Protein AF-A0A224XKF6-F1 (afdb_monomer)

Secondary structure (DSSP, 8-state):
-HHHHTTTEEEEESPPPPS---HHHHHHHHHHHIIIII-----GGGEEEEEE-S--BTTBPPPEEEEES-HHHHHHHHHHGGGGTTSS-EEEE---HHHHHHHHHHHHHHHHHHHTT-EEEEETTEEEEE-HHHHHHHH-----PPP----------------------------GGGGG------------PPPP----------

Foldseek 3Di:
DVCVVQLQKKKKAPDDDDPDPDQVVQLVSVQCCCCPQQVAHDDSLQWPGKDFDDDDDPPGGGMIMTGGPDSVSVVSSVVRQVSCPPPSMGMDGDADPVQVVLVVVVPVVQVVLVVVVWHWDDDRNDIDTHHPVVVVVVVDPPPPPPDPDPDDDDDDDDDDDDDDDDDDDDPDPDDCVVVPDDDDDDDDDDDDDDDDDDDDDDDDDD

Mean predicted aligned error: 16.88 Å

Sequence (206 aa):
FERDSRSKNSIIHGLEELNTTDYFALEEQVIAFFKTNVKVNIVDEELDFVKRIGKKIEDKYRPILLKLTTYRKKIMILKNRKLLKGQNVYISEDFPKEVRVIRKQLIEPMLRARESGKIAFIRYDKLIVKEKSDFIRGSKRITEKPPKVEGKIQKEKKRHRTKSGQIDRPLTSRDITTFFKDKENSDSDGSTSRSLRSGSSKTAEK

Structure (mmCIF, N/CA/C/O backbone):
data_AF-A0A224XKF6-F1
#
_entry.id   AF-A0A224XKF6-F1
#
loop_
_atom_site.group_PDB
_atom_site.id
_atom_site.type_symbol
_atom_site.label_atom_id
_atom_site.label_alt_id
_atom_site.lab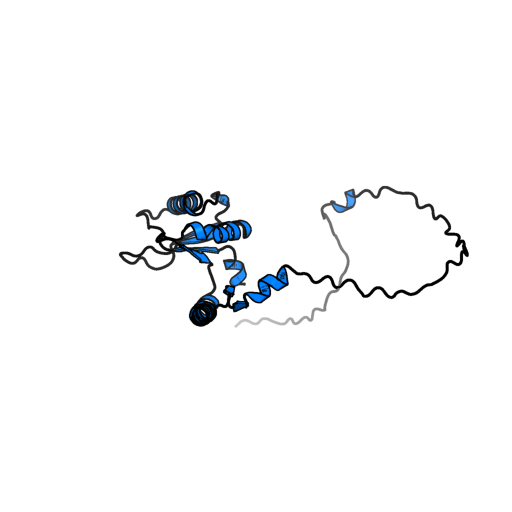el_comp_id
_atom_site.label_asym_id
_atom_site.label_entity_id
_atom_site.label_seq_id
_atom_site.pdbx_PDB_ins_code
_atom_site.Cartn_x
_atom_site.Cartn_y
_atom_site.Cartn_z
_atom_site.occupancy
_atom_site.B_iso_or_equiv
_atom_site.auth_seq_id
_atom_site.auth_comp_id
_atom_site.auth_asym_id
_atom_site.auth_atom_id
_atom_site.pdbx_PDB_model_num
ATOM 1 N N . PHE A 1 1 ? -5.624 -18.863 0.903 1.00 76.62 1 PHE A N 1
ATOM 2 C CA . PHE A 1 1 ? -4.983 -18.772 -0.424 1.00 76.62 1 PHE A CA 1
ATOM 3 C C . PHE A 1 1 ? -4.826 -17.329 -0.904 1.00 76.62 1 PHE A C 1
ATOM 5 O O . PHE A 1 1 ? -3.705 -16.841 -0.903 1.00 76.62 1 PHE A O 1
ATOM 12 N N . GLU A 1 2 ? -5.902 -16.598 -1.238 1.00 88.31 2 GLU A N 1
ATOM 13 C CA . GLU A 1 2 ? -5.767 -15.224 -1.778 1.00 88.31 2 GLU A CA 1
ATOM 14 C C . GLU A 1 2 ? -5.127 -14.231 -0.786 1.00 88.31 2 GLU A C 1
ATOM 16 O O . GLU A 1 2 ? -4.367 -13.341 -1.160 1.00 88.31 2 GLU A O 1
ATOM 21 N N . ARG A 1 3 ? -5.382 -14.405 0.515 1.00 89.62 3 ARG A N 1
ATOM 22 C CA . ARG A 1 3 ? -4.711 -13.624 1.562 1.00 89.62 3 ARG A CA 1
ATOM 23 C C . ARG A 1 3 ? -3.190 -13.784 1.522 1.00 89.62 3 ARG A C 1
ATOM 25 O O . ARG A 1 3 ? -2.470 -12.796 1.644 1.00 89.62 3 ARG A O 1
ATOM 32 N N . ASP A 1 4 ? -2.717 -15.016 1.385 1.00 89.56 4 ASP A N 1
ATOM 33 C CA . ASP A 1 4 ? -1.296 -15.340 1.481 1.00 89.56 4 ASP A CA 1
ATOM 34 C C . ASP A 1 4 ? -0.557 -14.886 0.223 1.00 89.56 4 ASP A C 1
ATOM 36 O O . ASP A 1 4 ? 0.529 -14.314 0.328 1.00 89.56 4 ASP A O 1
ATOM 40 N N . SER A 1 5 ? -1.188 -15.011 -0.951 1.00 92.75 5 SER A N 1
ATOM 41 C CA . SER A 1 5 ? -0.626 -14.512 -2.212 1.00 92.75 5 SER A CA 1
ATOM 42 C C . SER A 1 5 ? -0.478 -12.985 -2.233 1.00 92.75 5 SER A C 1
ATOM 44 O O . SER A 1 5 ? 0.494 -12.477 -2.790 1.00 92.75 5 SER A O 1
ATOM 46 N N . ARG A 1 6 ? -1.378 -12.250 -1.563 1.00 95.06 6 ARG A N 1
ATOM 47 C CA . ARG A 1 6 ? -1.319 -10.781 -1.415 1.00 95.06 6 ARG A CA 1
ATOM 48 C C . ARG A 1 6 ? -0.534 -10.307 -0.191 1.00 95.06 6 ARG A C 1
ATOM 50 O O . ARG A 1 6 ? -0.343 -9.105 0.010 1.00 95.06 6 ARG A O 1
ATOM 57 N N . SER A 1 7 ? -0.051 -11.222 0.650 1.00 94.50 7 SER A N 1
ATOM 58 C CA . SER A 1 7 ? 0.573 -10.882 1.936 1.00 94.50 7 SER A CA 1
ATOM 59 C C . SER A 1 7 ? 1.778 -9.953 1.794 1.00 94.50 7 SER A C 1
ATOM 61 O O . SER A 1 7 ? 1.986 -9.115 2.669 1.00 94.50 7 SER A O 1
ATOM 63 N N . LYS A 1 8 ? 2.515 -10.030 0.680 1.00 97.25 8 LYS A N 1
ATOM 64 C CA . LYS A 1 8 ? 3.692 -9.199 0.372 1.00 97.25 8 LYS A CA 1
ATOM 65 C C . LYS A 1 8 ? 3.394 -8.022 -0.566 1.00 97.25 8 LYS A C 1
ATOM 67 O O . LYS A 1 8 ? 4.290 -7.235 -0.857 1.00 97.25 8 LYS A O 1
ATOM 72 N N . ASN A 1 9 ? 2.141 -7.865 -0.984 1.00 97.88 9 ASN A N 1
ATOM 73 C CA . ASN A 1 9 ? 1.729 -6.807 -1.895 1.00 97.88 9 ASN A CA 1
ATOM 74 C C . ASN A 1 9 ? 1.508 -5.486 -1.152 1.00 97.88 9 ASN A C 1
ATOM 76 O O . ASN A 1 9 ? 1.022 -5.474 -0.012 1.00 97.88 9 ASN A O 1
ATOM 80 N N . SER A 1 10 ? 1.814 -4.379 -1.822 1.00 97.69 10 SER A N 1
ATOM 81 C CA . SER A 1 10 ? 1.495 -3.018 -1.381 1.00 97.69 10 SER A CA 1
ATOM 82 C C . SER A 1 10 ? 0.973 -2.201 -2.558 1.00 97.69 10 SER A C 1
ATOM 84 O O . SER A 1 10 ? 1.310 -2.477 -3.708 1.00 97.69 10 SER A O 1
ATOM 86 N N . ILE A 1 11 ? 0.146 -1.199 -2.265 1.00 98.25 11 ILE A N 1
ATOM 87 C CA . ILE A 1 11 ? -0.422 -0.304 -3.272 1.00 98.25 11 ILE A CA 1
ATOM 88 C C . ILE A 1 11 ? -0.023 1.131 -2.945 1.00 98.25 11 ILE A C 1
ATOM 90 O O . ILE A 1 11 ? -0.334 1.617 -1.851 1.00 98.25 11 ILE A O 1
ATOM 94 N N . ILE A 1 12 ? 0.633 1.798 -3.892 1.00 98.12 12 ILE A N 1
ATOM 95 C CA . ILE A 1 12 ? 0.972 3.223 -3.835 1.00 98.12 12 ILE A CA 1
ATOM 96 C C . ILE A 1 12 ? -0.110 3.997 -4.586 1.00 98.12 12 ILE A C 1
ATOM 98 O O . ILE A 1 12 ? -0.436 3.671 -5.727 1.00 98.12 12 ILE A O 1
ATOM 102 N N . HIS A 1 13 ? -0.659 5.027 -3.953 1.00 97.19 13 HIS A N 1
ATOM 103 C CA . HIS A 1 13 ? -1.671 5.912 -4.527 1.00 97.19 13 HIS A CA 1
ATOM 104 C C . HIS A 1 13 ? -1.120 7.325 -4.644 1.00 97.19 13 HIS A C 1
ATOM 106 O O . HIS A 1 13 ? -0.403 7.763 -3.748 1.00 97.19 13 HIS A O 1
ATOM 112 N N . GLY A 1 14 ? -1.494 8.035 -5.710 1.00 95.50 14 GLY A N 1
ATOM 113 C CA . GLY A 1 14 ? -1.140 9.444 -5.906 1.00 95.50 14 GLY A CA 1
ATOM 114 C C . GLY A 1 14 ? 0.268 9.694 -6.450 1.00 95.50 14 GLY A C 1
ATOM 115 O O . GLY A 1 14 ? 0.659 10.848 -6.565 1.00 95.50 14 GLY A O 1
ATOM 116 N N . LEU A 1 15 ? 1.027 8.648 -6.801 1.00 95.31 15 LEU A N 1
ATOM 117 C CA . LEU A 1 15 ? 2.321 8.819 -7.464 1.00 95.31 15 LEU A CA 1
ATOM 118 C C . LEU A 1 15 ? 2.108 9.171 -8.940 1.00 95.31 15 LEU A C 1
ATOM 120 O O . LEU A 1 15 ? 1.412 8.436 -9.640 1.00 95.31 15 LEU A O 1
ATOM 124 N N . GLU A 1 16 ? 2.717 10.259 -9.399 1.00 92.88 16 GLU A N 1
ATOM 125 C CA . GLU A 1 16 ? 2.575 10.788 -10.760 1.00 92.88 16 GLU A CA 1
ATOM 126 C C . GLU A 1 16 ? 2.910 9.750 -11.838 1.00 92.88 16 GLU A C 1
ATOM 128 O O . GLU A 1 16 ? 3.822 8.931 -11.674 1.00 92.88 16 GLU A O 1
ATOM 133 N N . GLU A 1 17 ? 2.127 9.740 -12.919 1.00 91.06 17 GLU A N 1
ATOM 134 C CA . GLU A 1 17 ? 2.369 8.885 -14.082 1.00 91.06 17 GLU A CA 1
ATOM 135 C C . GLU A 1 17 ? 3.331 9.567 -15.050 1.00 91.06 17 GLU A C 1
ATOM 137 O O . GLU A 1 17 ? 3.022 10.616 -15.603 1.00 91.06 17 GLU A O 1
ATOM 142 N N . LEU A 1 18 ? 4.477 8.931 -15.292 1.00 85.38 18 LEU A N 1
ATOM 143 C CA . LEU A 1 18 ? 5.369 9.320 -16.378 1.00 85.38 18 LEU A CA 1
ATOM 144 C C . LEU A 1 18 ? 4.743 8.921 -17.722 1.00 85.38 18 LEU A C 1
ATOM 146 O O . LEU A 1 18 ? 4.047 7.908 -17.816 1.00 85.38 18 LEU A O 1
ATOM 150 N N . ASN A 1 19 ? 5.040 9.673 -18.782 1.00 80.44 19 ASN A N 1
ATOM 151 C CA . ASN A 1 19 ? 4.560 9.393 -20.144 1.00 80.44 19 ASN A CA 1
ATOM 152 C C . ASN A 1 19 ? 5.246 8.183 -20.812 1.00 80.44 19 ASN A C 1
ATOM 154 O O . ASN A 1 19 ? 5.120 7.984 -22.018 1.00 80.44 19 ASN A O 1
ATOM 158 N N . THR A 1 20 ? 5.941 7.354 -20.035 1.00 80.44 20 THR A N 1
ATOM 159 C CA . THR A 1 20 ? 6.691 6.190 -20.503 1.00 80.44 20 THR A CA 1
ATOM 160 C C . THR A 1 20 ? 5.943 4.911 -20.139 1.00 80.44 20 THR A C 1
ATOM 162 O O . THR A 1 20 ? 5.453 4.752 -19.022 1.00 80.44 20 THR A O 1
ATOM 165 N N . THR A 1 21 ? 5.865 3.971 -21.078 1.00 82.06 21 THR A N 1
ATOM 166 C CA . THR A 1 21 ? 5.262 2.643 -20.865 1.00 82.06 21 THR A CA 1
ATOM 167 C C . THR A 1 21 ? 6.264 1.591 -20.392 1.00 82.06 21 THR A C 1
ATOM 169 O O . THR A 1 21 ? 5.913 0.418 -20.293 1.00 82.06 21 THR A O 1
ATOM 172 N N . ASP A 1 22 ? 7.504 1.995 -20.136 1.00 93.44 22 ASP A N 1
ATOM 173 C CA . ASP A 1 22 ? 8.592 1.105 -19.766 1.00 93.44 22 ASP A CA 1
ATOM 174 C C . ASP A 1 22 ? 8.429 0.583 -18.334 1.00 93.44 22 ASP A C 1
ATOM 176 O O . ASP A 1 22 ? 8.119 1.326 -17.396 1.00 93.44 22 ASP A O 1
ATOM 180 N N . TYR A 1 23 ? 8.636 -0.722 -18.190 1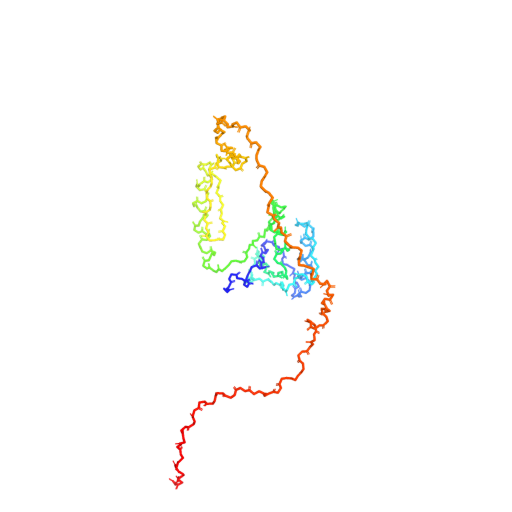.00 94.12 23 TYR A N 1
ATOM 181 C CA . TYR A 1 23 ? 8.575 -1.407 -16.910 1.00 94.12 23 TYR A CA 1
ATOM 182 C C . TYR A 1 23 ? 9.726 -0.963 -16.001 1.00 94.12 23 TYR A C 1
ATOM 184 O O . TYR A 1 23 ? 9.484 -0.646 -14.835 1.00 94.12 23 TYR A O 1
ATOM 192 N N . PHE A 1 24 ? 10.949 -0.886 -16.535 1.00 94.69 24 PHE A N 1
ATOM 193 C CA . PHE A 1 24 ? 12.139 -0.562 -15.745 1.00 94.69 24 PHE A CA 1
ATOM 194 C C . PHE A 1 24 ? 12.118 0.891 -15.265 1.00 94.69 24 PHE A C 1
ATOM 196 O O . PHE A 1 24 ? 12.402 1.153 -14.099 1.00 94.69 24 PHE A O 1
ATOM 203 N N . ALA A 1 25 ? 11.649 1.826 -16.095 1.00 94.88 25 ALA A N 1
ATOM 204 C CA . ALA A 1 25 ? 11.409 3.204 -15.665 1.00 94.88 25 ALA A CA 1
ATOM 205 C C . ALA A 1 25 ? 10.410 3.304 -14.490 1.00 94.88 25 ALA A C 1
ATOM 207 O O . ALA A 1 25 ? 10.599 4.102 -13.567 1.00 94.88 25 ALA A O 1
ATOM 208 N N . LEU A 1 26 ? 9.340 2.495 -14.490 1.00 95.94 26 LEU A N 1
ATOM 209 C CA . LEU A 1 26 ? 8.387 2.451 -13.373 1.00 95.94 26 LEU A CA 1
ATOM 210 C C . LEU A 1 26 ? 9.025 1.856 -12.110 1.00 95.94 26 LEU A C 1
ATOM 212 O O . LEU A 1 26 ? 8.763 2.330 -11.002 1.00 95.94 26 LEU A O 1
ATOM 216 N N . GLU A 1 27 ? 9.836 0.816 -12.268 1.00 96.56 27 GLU A N 1
ATOM 217 C CA . GLU A 1 27 ? 10.577 0.186 -11.177 1.00 96.56 27 GLU A CA 1
ATOM 218 C C . GLU A 1 27 ? 11.557 1.162 -10.523 1.00 96.56 27 GLU A C 1
ATOM 220 O O . GLU A 1 27 ? 11.504 1.358 -9.305 1.00 96.56 27 GLU A O 1
ATOM 225 N N . GLU A 1 28 ? 12.355 1.866 -11.325 1.00 96.00 28 GLU A N 1
ATOM 226 C CA . GLU A 1 28 ? 13.283 2.894 -10.854 1.00 96.00 28 GLU A CA 1
ATOM 227 C C . GLU A 1 28 ? 12.544 4.020 -10.115 1.00 96.00 28 GLU A C 1
ATOM 229 O O . GLU A 1 28 ? 12.931 4.395 -9.002 1.00 96.00 28 GLU A O 1
ATOM 234 N N . GLN A 1 29 ? 11.418 4.500 -10.665 1.00 96.38 29 GLN A N 1
ATOM 235 C CA . GLN A 1 29 ? 10.567 5.503 -10.013 1.00 96.38 29 GLN A CA 1
ATOM 236 C C . GLN A 1 29 ? 10.117 5.036 -8.618 1.00 96.38 29 GLN A C 1
ATOM 238 O O . GLN A 1 29 ? 10.138 5.805 -7.649 1.00 96.38 29 GLN A O 1
ATOM 243 N N . VAL A 1 30 ? 9.709 3.772 -8.496 1.00 97.12 30 VAL A N 1
ATOM 244 C CA . VAL A 1 30 ? 9.241 3.192 -7.232 1.00 97.12 30 VAL A CA 1
ATOM 245 C C . VAL A 1 30 ? 10.385 3.014 -6.232 1.00 97.12 30 VAL A C 1
ATOM 247 O O . VAL A 1 30 ? 10.214 3.351 -5.054 1.00 97.12 30 VAL A O 1
ATOM 250 N N . ILE A 1 31 ? 11.555 2.549 -6.671 1.00 97.50 31 ILE A N 1
ATOM 251 C CA . ILE A 1 31 ? 12.751 2.425 -5.824 1.00 97.50 31 ILE A CA 1
ATOM 252 C C . ILE A 1 31 ? 13.177 3.804 -5.300 1.00 97.50 31 ILE A C 1
ATOM 254 O O . ILE A 1 31 ? 13.374 3.980 -4.089 1.00 97.50 31 ILE A O 1
ATOM 258 N N . ALA A 1 32 ? 13.244 4.806 -6.181 1.00 97.31 32 ALA A N 1
ATOM 259 C CA . ALA A 1 32 ? 13.574 6.182 -5.824 1.00 97.31 32 ALA A CA 1
ATOM 260 C C . ALA A 1 32 ? 12.570 6.769 -4.818 1.00 97.31 32 ALA A C 1
ATOM 262 O O . ALA A 1 32 ? 12.971 7.384 -3.823 1.00 97.31 32 ALA A O 1
ATOM 263 N N . PHE A 1 33 ? 11.272 6.519 -5.017 1.00 97.25 33 PHE A N 1
ATOM 264 C CA . PHE A 1 33 ? 10.218 6.924 -4.087 1.00 97.25 33 PHE A CA 1
ATOM 265 C C . PHE A 1 33 ? 10.396 6.296 -2.695 1.00 97.25 33 PHE A C 1
ATOM 267 O O . PHE A 1 33 ? 10.318 6.992 -1.675 1.00 97.25 33 PHE A O 1
ATOM 274 N N . PHE A 1 34 ? 10.678 4.992 -2.609 1.00 97.81 34 PHE A N 1
ATOM 275 C CA . PHE A 1 34 ? 10.879 4.336 -1.314 1.00 97.81 34 PHE A CA 1
ATOM 276 C C . PHE A 1 34 ? 12.121 4.850 -0.584 1.00 97.81 34 PHE A C 1
ATOM 278 O O . PHE A 1 34 ? 12.058 5.103 0.628 1.00 97.81 34 PHE A O 1
ATOM 285 N N . LYS A 1 35 ? 13.215 5.083 -1.312 1.00 97.50 35 LYS A N 1
ATOM 286 C CA . LYS A 1 35 ? 14.450 5.647 -0.759 1.00 97.50 35 LYS A CA 1
ATOM 287 C C . LYS A 1 35 ? 14.236 7.075 -0.248 1.00 97.50 35 LYS A C 1
ATOM 289 O O . LYS A 1 35 ? 14.595 7.388 0.890 1.00 97.50 35 LYS A O 1
ATOM 294 N N . THR A 1 36 ? 13.602 7.929 -1.047 1.00 96.88 36 THR A N 1
ATOM 295 C CA . THR A 1 36 ? 13.497 9.369 -0.770 1.00 96.88 36 THR A CA 1
ATOM 296 C C . THR A 1 36 ? 12.366 9.704 0.198 1.00 96.88 36 THR A C 1
ATOM 298 O O . THR A 1 36 ? 12.607 10.407 1.184 1.00 96.88 36 THR A O 1
ATOM 301 N N . ASN A 1 37 ? 11.157 9.183 -0.026 1.00 96.69 37 ASN A N 1
ATOM 302 C CA . ASN A 1 37 ? 9.956 9.569 0.721 1.00 96.69 37 ASN A CA 1
ATOM 303 C C . ASN A 1 37 ? 9.703 8.664 1.936 1.00 96.69 37 ASN A C 1
ATOM 305 O O . ASN A 1 37 ? 9.270 9.135 2.987 1.00 96.69 37 ASN A O 1
ATOM 309 N N . VAL A 1 38 ? 9.985 7.363 1.813 1.00 96.38 38 VAL A N 1
ATOM 310 C CA . VAL A 1 38 ? 9.706 6.367 2.870 1.00 96.38 38 VAL A CA 1
ATOM 311 C C . VAL A 1 38 ? 10.960 6.024 3.689 1.00 96.38 38 VAL A C 1
ATOM 313 O O . VAL A 1 38 ? 10.856 5.415 4.756 1.00 96.38 38 VAL A O 1
ATOM 316 N N . LYS A 1 39 ? 12.147 6.454 3.238 1.00 97.38 39 LYS A N 1
ATOM 317 C CA . LYS A 1 39 ? 13.446 6.162 3.871 1.00 97.38 39 LYS A CA 1
ATOM 318 C C . LYS A 1 39 ? 13.678 4.656 4.037 1.00 97.38 39 LYS A C 1
ATOM 320 O O . LYS A 1 39 ? 14.109 4.192 5.093 1.00 97.38 39 LYS A O 1
ATOM 325 N N . VAL A 1 40 ? 13.326 3.884 3.010 1.00 97.00 40 VAL A N 1
ATOM 326 C CA . VAL A 1 40 ? 13.562 2.438 2.937 1.00 97.00 40 VAL A CA 1
ATOM 327 C C . VAL A 1 40 ? 14.342 2.149 1.666 1.00 97.00 40 VAL A C 1
ATOM 329 O O . VAL A 1 40 ? 13.855 2.406 0.571 1.00 97.00 40 VAL A O 1
ATOM 332 N N . ASN A 1 41 ? 15.539 1.587 1.822 1.00 96.62 41 ASN A N 1
ATOM 333 C CA . ASN A 1 41 ? 16.327 1.117 0.692 1.00 96.62 41 ASN A CA 1
ATOM 334 C C . ASN A 1 41 ? 15.744 -0.207 0.192 1.00 96.62 41 ASN A C 1
ATOM 336 O O . ASN A 1 41 ? 15.565 -1.158 0.969 1.00 96.62 41 ASN A O 1
ATOM 340 N N . ILE A 1 42 ? 15.432 -0.226 -1.096 1.00 95.94 42 ILE A N 1
ATOM 341 C CA . ILE A 1 42 ? 14.954 -1.388 -1.833 1.00 95.94 42 ILE A CA 1
ATOM 342 C C . ILE A 1 42 ? 15.916 -1.583 -2.994 1.00 95.94 42 ILE A C 1
ATOM 344 O O . ILE A 1 42 ? 16.253 -0.611 -3.669 1.00 95.94 42 ILE A O 1
ATOM 348 N N . VAL A 1 43 ? 16.383 -2.812 -3.153 1.00 95.12 43 VAL A N 1
ATOM 349 C CA . VAL A 1 43 ? 17.153 -3.249 -4.320 1.00 95.12 43 VAL A CA 1
ATOM 350 C C . VAL A 1 43 ? 16.159 -3.817 -5.338 1.00 95.12 43 VAL A C 1
ATOM 352 O O . VAL A 1 43 ? 15.091 -4.287 -4.939 1.00 95.12 43 VAL A O 1
ATOM 355 N N . ASP A 1 44 ? 16.462 -3.733 -6.626 1.00 94.12 44 ASP A N 1
ATOM 356 C CA . ASP A 1 44 ? 15.620 -4.240 -7.722 1.00 94.12 44 ASP A CA 1
ATOM 357 C C . ASP A 1 44 ? 15.178 -5.696 -7.496 1.00 94.12 44 ASP A C 1
ATOM 359 O O . ASP A 1 44 ? 13.983 -5.982 -7.505 1.00 94.12 44 ASP A O 1
ATOM 363 N N . GLU A 1 45 ? 16.097 -6.577 -7.102 1.00 95.62 45 GLU A N 1
ATOM 364 C CA . GLU A 1 45 ? 15.825 -7.986 -6.760 1.00 95.62 45 GLU A CA 1
ATOM 365 C C . GLU A 1 45 ? 14.813 -8.186 -5.610 1.00 95.62 45 GLU A C 1
ATOM 367 O O . GLU A 1 45 ? 14.282 -9.280 -5.398 1.00 95.62 45 GLU A O 1
ATOM 372 N N . GLU A 1 46 ? 14.544 -7.153 -4.807 1.00 96.56 46 GLU A N 1
ATOM 373 C CA . GLU A 1 46 ? 13.563 -7.218 -3.721 1.00 96.56 46 GLU A CA 1
ATOM 374 C C . GLU A 1 46 ? 12.125 -6.931 -4.188 1.00 96.56 46 GLU A C 1
ATOM 376 O O . GLU A 1 46 ? 11.175 -7.113 -3.406 1.00 96.56 46 GLU A O 1
ATOM 381 N N . LEU A 1 47 ? 11.955 -6.523 -5.448 1.00 97.38 47 LEU A N 1
ATOM 382 C CA . LEU A 1 47 ? 10.678 -6.382 -6.135 1.00 97.38 47 LEU A CA 1
ATOM 383 C C . LEU A 1 47 ? 10.430 -7.616 -7.012 1.00 97.38 47 LEU A C 1
ATOM 385 O O . LEU A 1 47 ? 11.214 -7.970 -7.875 1.00 97.38 47 LEU A O 1
ATOM 389 N N . ASP A 1 48 ? 9.307 -8.287 -6.770 1.00 97.25 48 ASP A N 1
ATOM 390 C CA . ASP A 1 48 ? 8.845 -9.414 -7.593 1.00 97.25 48 ASP A CA 1
ATOM 391 C C . ASP A 1 48 ? 8.138 -8.887 -8.851 1.00 97.25 48 ASP A C 1
ATOM 393 O O . ASP A 1 48 ? 8.366 -9.345 -9.963 1.00 97.25 48 ASP A O 1
ATOM 397 N N . PHE A 1 49 ? 7.288 -7.871 -8.680 1.00 97.38 49 PHE A N 1
ATOM 398 C CA . PHE A 1 49 ? 6.753 -7.110 -9.803 1.00 97.38 49 PHE A CA 1
ATOM 399 C C . PHE A 1 49 ? 6.302 -5.714 -9.380 1.00 97.38 49 PHE A C 1
ATOM 401 O O . PHE A 1 49 ? 5.892 -5.495 -8.230 1.00 97.38 49 PHE A O 1
ATOM 408 N N . VAL A 1 50 ? 6.240 -4.808 -10.355 1.00 97.62 50 VAL A N 1
ATOM 409 C CA . VAL A 1 50 ? 5.585 -3.501 -10.250 1.00 97.62 50 VAL A CA 1
ATOM 410 C C . VAL A 1 50 ? 4.655 -3.264 -11.441 1.00 97.62 50 VAL A C 1
ATOM 412 O O . VAL A 1 50 ? 4.991 -3.549 -12.584 1.00 97.62 50 VAL A O 1
ATOM 415 N N . LYS A 1 51 ? 3.439 -2.765 -11.201 1.00 96.44 51 LYS A N 1
ATOM 416 C CA . LYS A 1 51 ? 2.531 -2.377 -12.290 1.00 96.44 51 LYS A CA 1
ATOM 417 C C . LYS A 1 51 ? 1.509 -1.338 -11.870 1.00 96.44 51 LYS A C 1
ATOM 419 O O . LYS A 1 51 ? 1.006 -1.350 -10.747 1.00 96.44 51 LYS A O 1
ATOM 424 N N . ARG A 1 52 ? 1.119 -0.481 -12.811 1.00 95.69 52 ARG A N 1
ATOM 425 C CA . ARG A 1 52 ? -0.058 0.385 -12.662 1.00 95.69 52 ARG A CA 1
ATOM 426 C C . ARG A 1 52 ? -1.334 -0.459 -12.753 1.00 95.69 52 ARG A C 1
ATOM 428 O O . ARG A 1 52 ? -1.412 -1.390 -13.553 1.00 95.69 52 ARG A O 1
ATOM 435 N N . ILE A 1 53 ? -2.337 -0.138 -11.941 1.00 95.75 53 ILE A N 1
ATOM 436 C CA . ILE A 1 53 ? -3.638 -0.821 -11.929 1.00 95.75 53 ILE A CA 1
ATOM 437 C C . ILE A 1 53 ? -4.787 0.158 -12.177 1.00 95.75 53 ILE A C 1
ATOM 439 O O . ILE A 1 53 ? -4.758 1.301 -11.733 1.00 95.75 53 ILE A O 1
ATOM 443 N N . GLY A 1 54 ? -5.837 -0.318 -12.848 1.00 93.06 54 GLY A N 1
ATOM 444 C CA . GLY A 1 54 ? -7.010 0.487 -13.190 1.00 93.06 54 GLY A CA 1
ATOM 445 C C . GLY A 1 54 ? -6.931 1.131 -14.575 1.00 93.06 54 GLY A C 1
ATOM 446 O O . GLY A 1 54 ? -5.934 1.018 -15.289 1.00 93.06 54 GLY A O 1
ATOM 447 N N . LYS A 1 55 ? -8.032 1.776 -14.968 1.00 92.38 55 LYS A N 1
ATOM 448 C CA . LYS A 1 55 ? -8.148 2.484 -16.247 1.00 92.38 55 LYS A CA 1
ATOM 449 C C . LYS A 1 55 ? -7.439 3.834 -16.156 1.00 92.38 55 LYS A C 1
ATOM 451 O O . LYS A 1 55 ? -7.474 4.463 -15.101 1.00 92.38 55 LYS A O 1
ATOM 456 N N . LYS A 1 56 ? -6.808 4.262 -17.253 1.00 91.38 56 LYS A N 1
ATOM 457 C CA . LYS A 1 56 ? -6.261 5.617 -17.363 1.00 91.38 56 LYS A CA 1
ATOM 458 C C . LYS A 1 56 ? -7.440 6.589 -17.437 1.00 91.38 56 LYS A C 1
ATOM 460 O O . LYS A 1 56 ? -8.353 6.373 -18.230 1.00 91.38 56 LYS A O 1
ATOM 465 N N . ILE A 1 57 ? -7.442 7.581 -16.557 1.00 90.56 57 ILE A N 1
ATOM 466 C CA . ILE A 1 57 ? -8.452 8.638 -16.481 1.00 90.56 57 ILE A CA 1
ATOM 467 C C . ILE A 1 57 ? -7.675 9.952 -16.458 1.00 90.56 57 ILE A C 1
ATOM 469 O O . ILE A 1 57 ? -6.621 10.024 -15.828 1.00 90.56 57 ILE A O 1
ATOM 473 N N . GLU A 1 58 ? -8.177 10.957 -17.163 1.00 88.25 58 GLU A N 1
ATOM 474 C CA . GLU A 1 58 ? -7.608 12.304 -17.146 1.00 88.25 58 GLU A CA 1
ATOM 475 C C . GLU A 1 58 ? -7.595 12.867 -15.712 1.00 88.25 58 GLU A C 1
ATOM 477 O O . GLU A 1 58 ? -8.452 12.525 -14.890 1.00 88.25 58 GLU A O 1
ATOM 482 N N . ASP A 1 59 ? -6.557 13.634 -15.374 1.00 87.50 59 ASP A N 1
ATOM 483 C CA . ASP A 1 59 ? -6.329 14.229 -14.045 1.00 87.50 59 ASP A CA 1
ATOM 484 C C . ASP A 1 59 ? -6.251 13.250 -12.859 1.00 87.50 59 ASP A C 1
ATOM 486 O O . ASP A 1 59 ? -6.330 13.649 -11.691 1.00 87.50 59 ASP A O 1
ATOM 490 N N . LYS A 1 60 ? -6.091 11.943 -13.113 1.00 90.50 60 LYS A N 1
ATOM 491 C CA . LYS A 1 60 ? -5.969 10.930 -12.055 1.00 90.50 60 LYS A CA 1
ATOM 492 C C . LYS A 1 60 ? -4.847 9.946 -12.321 1.00 90.50 60 LYS A C 1
ATOM 494 O O . LYS A 1 60 ? -4.865 9.184 -13.283 1.00 90.50 60 LYS A O 1
ATOM 499 N N . TYR A 1 61 ? -3.931 9.865 -11.363 1.00 94.38 61 TYR A N 1
ATOM 500 C CA . TYR A 1 61 ? -2.862 8.875 -11.386 1.00 94.38 61 TYR A CA 1
ATOM 501 C C . TYR A 1 61 ? -3.376 7.497 -10.964 1.00 94.38 61 TYR A C 1
ATOM 503 O O . TYR A 1 61 ? -3.924 7.320 -9.868 1.00 94.38 61 TYR A O 1
ATOM 511 N N . ARG A 1 62 ? -3.166 6.494 -11.818 1.00 95.62 62 ARG A N 1
ATOM 512 C CA . ARG A 1 62 ? -3.454 5.091 -11.520 1.00 95.62 62 ARG A CA 1
ATOM 513 C C . ARG A 1 62 ? -2.590 4.621 -10.354 1.00 95.62 62 ARG A C 1
ATOM 515 O O . ARG A 1 62 ? -1.377 4.858 -10.360 1.00 95.62 62 ARG A O 1
ATOM 522 N N . PRO A 1 63 ? -3.162 3.896 -9.382 1.00 97.06 63 PRO A N 1
ATOM 523 C CA . PRO A 1 63 ? -2.378 3.296 -8.316 1.00 97.06 63 PRO A CA 1
ATOM 524 C C . PRO A 1 63 ? -1.334 2.318 -8.861 1.00 97.06 63 PRO A C 1
ATOM 526 O O . PRO A 1 63 ? -1.549 1.660 -9.881 1.00 97.06 63 PRO A O 1
ATOM 529 N N . ILE A 1 64 ? -0.220 2.184 -8.150 1.00 97.88 64 ILE A N 1
ATOM 530 C CA . ILE A 1 64 ? 0.818 1.195 -8.441 1.00 97.88 64 ILE A CA 1
ATOM 531 C C . ILE A 1 64 ? 0.639 0.029 -7.483 1.00 97.88 64 ILE A C 1
ATOM 533 O O . ILE A 1 64 ? 0.727 0.206 -6.269 1.00 97.88 64 ILE A O 1
ATOM 537 N N . LEU A 1 65 ? 0.411 -1.161 -8.025 1.00 98.19 65 LEU A N 1
ATOM 538 C CA . LEU A 1 65 ? 0.497 -2.413 -7.292 1.00 98.19 65 LEU A CA 1
ATOM 539 C C . LEU A 1 65 ? 1.911 -2.966 -7.439 1.00 98.19 65 LEU A C 1
ATOM 541 O O . LEU A 1 65 ? 2.383 -3.177 -8.555 1.00 98.19 65 LEU A O 1
ATOM 54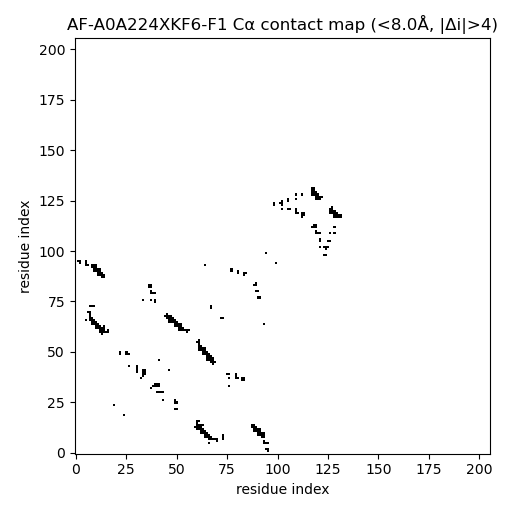5 N N . LEU A 1 66 ? 2.544 -3.261 -6.312 1.00 98.06 66 LEU A N 1
ATOM 546 C CA . LEU A 1 66 ? 3.823 -3.956 -6.282 1.00 98.06 66 LEU A CA 1
ATOM 547 C C . LEU A 1 66 ? 3.771 -5.166 -5.357 1.00 98.06 66 LEU A C 1
ATOM 549 O O . LEU A 1 66 ? 2.997 -5.192 -4.389 1.00 98.06 66 LEU A O 1
ATOM 553 N N . LYS A 1 67 ? 4.634 -6.139 -5.628 1.00 98.19 67 LYS A N 1
ATOM 554 C CA . LYS A 1 67 ? 4.883 -7.278 -4.747 1.00 98.19 67 LYS A CA 1
ATOM 555 C C . LYS A 1 67 ? 6.353 -7.321 -4.376 1.00 98.19 67 LYS A C 1
ATOM 557 O O . LYS A 1 67 ? 7.220 -7.178 -5.224 1.00 98.19 67 LYS A O 1
ATOM 562 N N . LEU A 1 68 ? 6.607 -7.509 -3.088 1.00 98.12 68 LEU A N 1
ATOM 563 C CA . LEU A 1 68 ? 7.951 -7.640 -2.539 1.00 98.12 68 LEU A CA 1
ATOM 564 C C . LEU A 1 68 ? 8.312 -9.118 -2.414 1.00 98.12 68 LEU A C 1
ATOM 566 O O . LEU A 1 68 ? 7.445 -9.952 -2.122 1.00 98.12 68 LEU A O 1
ATOM 570 N N . THR A 1 69 ? 9.595 -9.437 -2.519 1.00 97.12 69 THR A N 1
ATOM 571 C CA . THR A 1 69 ? 10.083 -10.805 -2.290 1.00 97.12 69 THR A CA 1
ATOM 572 C C . THR A 1 69 ? 9.937 -11.220 -0.824 1.00 97.12 69 THR A C 1
ATOM 574 O O . THR A 1 69 ? 9.562 -12.361 -0.521 1.00 97.12 69 THR A O 1
ATOM 577 N N . THR A 1 70 ? 10.114 -10.280 0.115 1.00 96.19 70 THR A N 1
ATOM 578 C CA . THR A 1 70 ? 10.037 -10.538 1.562 1.00 96.19 70 THR A CA 1
ATOM 579 C C . THR A 1 70 ? 8.925 -9.760 2.269 1.00 96.19 70 THR A C 1
ATOM 581 O O . THR A 1 70 ? 8.713 -8.562 2.077 1.00 96.19 70 THR A O 1
ATOM 584 N N . TYR A 1 71 ? 8.238 -10.435 3.197 1.00 96.06 71 TYR A N 1
ATOM 585 C CA . TYR A 1 71 ? 7.253 -9.785 4.070 1.00 96.06 71 TYR A CA 1
ATOM 586 C C . TYR A 1 71 ? 7.910 -8.790 5.045 1.00 96.06 71 TYR A C 1
ATOM 588 O O . TYR A 1 71 ? 7.312 -7.778 5.409 1.00 96.06 71 TYR A O 1
ATOM 596 N N . ARG A 1 72 ? 9.174 -9.032 5.425 1.00 96.44 72 ARG A N 1
ATOM 597 C CA . ARG A 1 72 ? 9.963 -8.124 6.270 1.00 96.44 72 ARG A CA 1
ATOM 598 C C . ARG A 1 72 ? 10.065 -6.731 5.648 1.00 96.44 72 ARG A C 1
ATOM 600 O O . ARG A 1 72 ? 9.808 -5.748 6.345 1.00 96.44 72 ARG A O 1
ATOM 607 N N . LYS A 1 73 ? 10.370 -6.639 4.348 1.00 96.00 73 LYS A N 1
ATOM 608 C CA . LYS A 1 73 ? 10.454 -5.346 3.656 1.00 96.00 73 LYS A CA 1
ATOM 609 C C . LYS A 1 73 ? 9.104 -4.631 3.637 1.00 96.00 73 LYS A C 1
ATOM 611 O O . LYS A 1 73 ? 9.041 -3.445 3.957 1.00 96.00 73 LYS A O 1
ATOM 616 N N . LYS A 1 74 ? 8.009 -5.365 3.402 1.00 96.88 74 LYS A N 1
ATOM 617 C CA . LYS A 1 74 ? 6.648 -4.810 3.500 1.00 96.88 74 LYS A CA 1
ATOM 618 C C . LYS A 1 74 ? 6.395 -4.187 4.872 1.00 96.88 74 LYS A C 1
ATOM 620 O O . LYS A 1 74 ? 5.923 -3.057 4.947 1.00 96.88 74 LYS A O 1
ATOM 625 N N . ILE A 1 75 ? 6.733 -4.881 5.963 1.00 96.88 75 ILE A N 1
ATOM 626 C CA . ILE A 1 75 ? 6.566 -4.341 7.323 1.00 96.88 75 ILE A CA 1
ATOM 627 C C . ILE A 1 75 ? 7.349 -3.032 7.497 1.00 96.88 75 ILE A C 1
ATOM 629 O O . ILE A 1 75 ? 6.810 -2.074 8.056 1.00 96.88 75 ILE A O 1
ATOM 633 N N . MET A 1 76 ? 8.594 -2.971 7.014 1.00 97.19 76 MET A N 1
ATOM 634 C CA . MET A 1 76 ? 9.422 -1.761 7.098 1.00 97.19 76 MET A CA 1
ATOM 635 C C . MET A 1 76 ? 8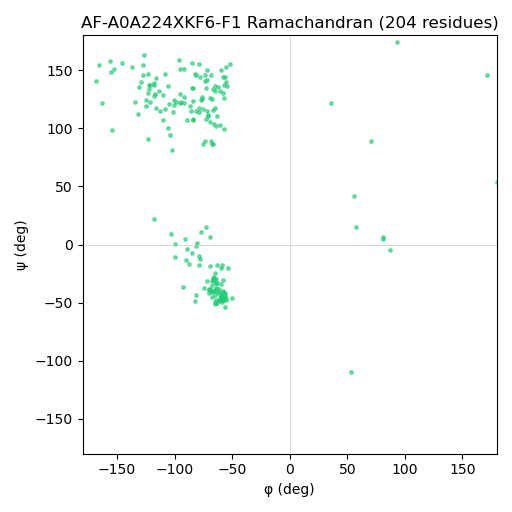.771 -0.579 6.371 1.00 97.19 76 MET A C 1
ATOM 637 O O . MET A 1 76 ? 8.620 0.494 6.958 1.00 97.19 76 MET A O 1
ATOM 641 N N . ILE A 1 77 ? 8.297 -0.799 5.143 1.00 97.56 77 ILE A N 1
ATOM 642 C CA . ILE A 1 77 ? 7.572 0.207 4.353 1.00 97.56 77 ILE A CA 1
ATOM 643 C C . ILE A 1 77 ? 6.321 0.682 5.100 1.00 97.56 77 ILE A C 1
ATOM 645 O O . ILE A 1 77 ? 6.110 1.882 5.282 1.00 97.56 77 ILE A O 1
ATOM 649 N N . LEU A 1 78 ? 5.497 -0.247 5.594 1.00 96.62 78 LEU A N 1
ATOM 650 C CA . LEU A 1 78 ? 4.251 0.090 6.286 1.00 96.62 78 LEU A CA 1
ATOM 651 C C . LEU A 1 78 ? 4.486 0.828 7.613 1.00 96.62 78 LEU A C 1
ATOM 653 O O . LEU A 1 78 ? 3.650 1.646 7.999 1.00 96.62 78 LEU A O 1
ATOM 657 N N . LYS A 1 79 ? 5.609 0.582 8.297 1.00 96.38 79 LYS A N 1
ATOM 658 C CA . LYS A 1 79 ? 6.010 1.315 9.509 1.00 96.38 79 LYS A CA 1
ATOM 659 C C . LYS A 1 79 ? 6.410 2.759 9.192 1.00 96.38 79 LYS A C 1
ATOM 661 O O . LYS A 1 79 ? 6.074 3.668 9.958 1.00 96.38 79 LYS A O 1
ATOM 666 N N . ASN A 1 80 ? 7.088 2.971 8.066 1.00 97.00 80 ASN A N 1
ATOM 667 C CA . ASN A 1 80 ? 7.609 4.277 7.669 1.00 97.00 80 ASN A CA 1
ATOM 668 C C . ASN A 1 80 ? 6.638 5.106 6.819 1.00 97.00 80 ASN A C 1
ATOM 670 O O . ASN A 1 80 ? 6.821 6.314 6.729 1.00 97.00 80 ASN A O 1
ATOM 674 N N . ARG A 1 81 ? 5.552 4.530 6.283 1.00 95.50 81 ARG A N 1
ATOM 675 C CA . ARG A 1 81 ? 4.555 5.265 5.468 1.00 95.50 81 ARG A CA 1
ATOM 676 C C . ARG A 1 81 ? 3.970 6.512 6.145 1.00 95.50 81 ARG A C 1
ATOM 678 O O . ARG A 1 81 ? 3.439 7.384 5.475 1.00 95.50 81 ARG A O 1
ATOM 685 N N . LYS A 1 82 ? 4.053 6.608 7.477 1.00 95.19 82 LYS A N 1
ATOM 686 C CA . LYS A 1 82 ? 3.676 7.805 8.246 1.00 95.19 82 LYS A CA 1
ATOM 687 C C . LYS A 1 82 ? 4.480 9.057 7.865 1.00 95.19 82 LYS A C 1
ATOM 689 O O . LYS A 1 82 ? 4.014 10.149 8.161 1.00 95.19 82 LYS A O 1
ATOM 694 N N . LEU A 1 83 ? 5.649 8.898 7.239 1.00 96.38 83 LEU A N 1
ATOM 695 C CA . LEU A 1 83 ? 6.468 9.990 6.706 1.00 96.38 83 LEU A CA 1
ATOM 696 C C . LEU A 1 83 ? 5.824 10.665 5.486 1.00 96.38 83 LEU A C 1
ATOM 698 O O . LEU A 1 83 ? 6.149 11.802 5.186 1.00 96.38 83 LEU A O 1
ATOM 702 N N . LEU A 1 84 ? 4.867 9.997 4.833 1.00 95.94 84 LEU A N 1
ATOM 703 C CA . LEU A 1 84 ? 4.108 10.541 3.703 1.00 95.94 84 LEU A CA 1
ATOM 704 C C . LEU A 1 84 ? 2.950 11.453 4.141 1.00 95.94 84 LEU A C 1
ATOM 706 O O . LEU A 1 84 ? 2.203 11.960 3.309 1.00 95.94 84 LEU A O 1
ATOM 710 N N . LYS A 1 85 ? 2.738 11.639 5.450 1.00 94.19 85 LYS A N 1
ATOM 711 C CA . LYS A 1 85 ? 1.672 12.514 5.951 1.00 94.19 85 LYS A CA 1
ATOM 712 C C . LYS A 1 85 ? 1.894 13.946 5.461 1.00 94.19 85 LYS A C 1
ATOM 714 O O . LYS A 1 85 ? 2.986 14.479 5.611 1.00 94.19 85 LYS A O 1
ATOM 719 N N . GLY A 1 86 ? 0.840 14.558 4.927 1.00 93.06 86 GLY A N 1
ATOM 720 C CA . GLY A 1 86 ? 0.893 15.899 4.337 1.00 93.06 86 GLY A CA 1
ATOM 721 C C . GLY A 1 86 ? 1.281 15.915 2.856 1.00 93.06 86 GLY A C 1
ATOM 722 O O . GLY A 1 86 ? 1.232 16.972 2.243 1.00 93.06 86 GLY A O 1
ATOM 723 N N . GLN A 1 87 ? 1.625 14.765 2.269 1.00 93.62 87 GLN A N 1
ATOM 724 C CA . GLN A 1 87 ? 1.814 14.619 0.826 1.00 93.62 87 GLN A CA 1
ATOM 725 C C . GLN A 1 87 ? 0.533 14.080 0.173 1.00 93.62 87 GLN A C 1
ATOM 727 O O . GLN A 1 87 ? -0.269 13.403 0.816 1.00 93.62 87 GLN A O 1
ATOM 732 N N . ASN A 1 88 ? 0.388 14.295 -1.136 1.00 94.31 88 ASN A N 1
ATOM 733 C CA . ASN A 1 88 ? -0.704 13.727 -1.942 1.00 94.31 88 ASN A CA 1
ATOM 734 C C . ASN A 1 88 ? -0.498 12.238 -2.289 1.00 94.31 88 ASN A C 1
ATOM 736 O O . ASN A 1 88 ? -1.227 11.678 -3.104 1.00 94.31 88 ASN A O 1
ATOM 740 N N . VAL A 1 89 ? 0.488 11.585 -1.664 1.00 96.50 89 VAL A N 1
ATOM 741 C CA . VAL A 1 89 ? 0.865 10.190 -1.910 1.00 96.50 89 VAL A CA 1
ATOM 742 C C . VAL A 1 89 ? 0.663 9.376 -0.640 1.00 96.50 89 VAL A C 1
ATOM 744 O O . VAL A 1 89 ? 1.039 9.801 0.451 1.00 96.50 89 VAL A O 1
ATOM 747 N N . TYR A 1 90 ? 0.105 8.173 -0.762 1.00 97.12 90 TYR A N 1
ATOM 748 C CA . TYR A 1 90 ? -0.036 7.266 0.377 1.00 97.12 90 TYR A CA 1
ATOM 749 C C . TYR A 1 90 ? 0.106 5.798 -0.019 1.00 97.12 90 TYR A C 1
ATOM 751 O O . TYR A 1 90 ? -0.117 5.402 -1.161 1.00 97.12 90 TYR A O 1
ATOM 759 N N . ILE A 1 91 ? 0.473 4.970 0.962 1.00 97.88 91 ILE A N 1
ATOM 760 C CA . ILE A 1 91 ? 0.675 3.529 0.786 1.00 97.88 91 ILE A CA 1
ATOM 761 C C . ILE A 1 91 ? -0.387 2.767 1.569 1.00 97.88 91 ILE A C 1
ATOM 763 O O . ILE A 1 91 ? -0.602 3.010 2.760 1.00 97.88 91 ILE A O 1
ATOM 767 N N . SER A 1 92 ? -1.007 1.798 0.907 1.00 96.44 92 SER A N 1
ATOM 768 C CA . SER A 1 92 ? -2.001 0.894 1.480 1.00 96.44 92 SER A CA 1
ATOM 769 C C . SER A 1 92 ? -1.626 -0.568 1.244 1.00 96.44 92 SER A C 1
ATOM 771 O O . SER A 1 92 ? -0.776 -0.892 0.417 1.00 96.44 92 SER A O 1
ATOM 773 N N . GLU A 1 93 ? -2.246 -1.461 2.007 1.00 96.50 93 GLU A N 1
ATOM 774 C CA . GLU A 1 93 ? -2.121 -2.900 1.792 1.00 96.50 93 GLU A CA 1
ATOM 775 C C . GLU A 1 93 ? -3.088 -3.365 0.697 1.00 96.50 93 GLU A C 1
ATOM 777 O O . GLU A 1 93 ? -4.200 -2.849 0.577 1.00 96.50 93 GLU A O 1
ATOM 782 N N . ASP A 1 94 ? -2.675 -4.373 -0.067 1.00 97.06 94 ASP A N 1
ATOM 783 C CA . ASP A 1 94 ? -3.533 -5.040 -1.043 1.00 97.06 94 ASP A CA 1
ATOM 784 C C . ASP A 1 94 ? -4.382 -6.118 -0.354 1.00 97.06 94 ASP A C 1
ATOM 786 O O . ASP A 1 94 ? -3.878 -7.163 0.066 1.00 97.06 94 ASP A O 1
ATOM 790 N N . PHE A 1 95 ? -5.678 -5.849 -0.204 1.00 95.81 95 PHE A N 1
ATOM 791 C CA . PHE A 1 95 ? -6.629 -6.771 0.410 1.00 95.81 95 PHE A CA 1
ATOM 792 C C . PHE A 1 95 ? -7.581 -7.376 -0.632 1.00 95.81 95 PHE A C 1
ATOM 794 O O . PHE A 1 95 ? -8.001 -6.671 -1.560 1.00 95.81 95 PHE A O 1
ATOM 801 N N . PRO A 1 96 ? -8.016 -8.640 -0.435 1.00 95.50 96 PRO A N 1
ATOM 802 C CA . PRO A 1 96 ? -9.109 -9.231 -1.203 1.00 95.50 96 PRO A CA 1
ATOM 803 C C . PRO A 1 96 ? -10.360 -8.346 -1.205 1.00 95.50 96 PRO A C 1
ATOM 805 O O . PRO A 1 96 ? -10.577 -7.536 -0.295 1.00 95.50 96 PRO A O 1
ATOM 808 N N . LYS A 1 97 ? -11.202 -8.498 -2.233 1.00 94.06 97 LYS A N 1
ATOM 809 C CA . LYS A 1 97 ? -12.398 -7.659 -2.429 1.00 94.06 97 LYS A CA 1
ATOM 810 C C . LYS A 1 97 ? -13.315 -7.667 -1.202 1.00 94.06 97 LYS A C 1
ATOM 812 O O . LYS A 1 97 ? -13.703 -6.597 -0.744 1.00 94.06 97 LYS A O 1
ATOM 817 N N . GLU A 1 98 ? -13.590 -8.841 -0.645 1.00 95.25 98 GLU A N 1
ATOM 818 C CA . GLU A 1 98 ? -14.439 -9.021 0.541 1.00 95.25 98 GLU A CA 1
ATOM 819 C C . GLU A 1 98 ? -13.906 -8.241 1.748 1.00 95.25 98 GLU A C 1
ATOM 821 O O . GLU A 1 98 ? -14.618 -7.448 2.361 1.00 95.25 98 GLU A O 1
ATOM 826 N N . VAL A 1 99 ? -12.604 -8.360 2.019 1.00 96.25 99 VAL A N 1
ATOM 827 C CA . VAL A 1 99 ? -11.942 -7.645 3.116 1.00 96.25 99 VAL A CA 1
ATOM 828 C C . VAL A 1 99 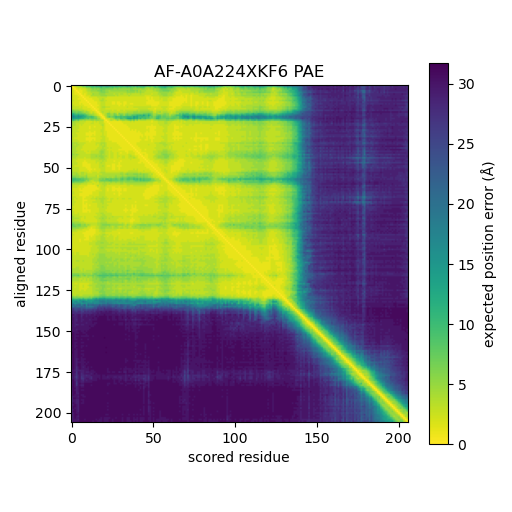? -11.978 -6.135 2.890 1.00 96.25 99 VAL A C 1
ATOM 830 O O . VAL A 1 99 ? -12.191 -5.383 3.838 1.00 96.25 99 VAL A O 1
ATOM 833 N N . ARG A 1 100 ? -11.818 -5.650 1.650 1.00 95.00 100 ARG A N 1
ATOM 834 C CA . ARG A 1 100 ? -11.959 -4.212 1.348 1.00 95.00 100 ARG A CA 1
ATOM 835 C C . ARG A 1 100 ? -13.365 -3.695 1.650 1.00 95.00 100 ARG A C 1
ATOM 837 O O . ARG A 1 100 ? -13.485 -2.601 2.201 1.00 95.00 100 ARG A O 1
ATOM 844 N N . VAL A 1 101 ? -14.401 -4.471 1.324 1.00 97.06 101 VAL A N 1
ATOM 845 C CA . VAL A 1 101 ? -15.800 -4.120 1.620 1.00 97.06 101 VAL A CA 1
ATOM 846 C C . VAL A 1 101 ? -16.026 -4.045 3.130 1.00 97.06 101 VAL A C 1
ATOM 848 O O . VAL A 1 101 ? -16.480 -3.008 3.615 1.00 97.06 101 VAL A O 1
ATOM 851 N N . ILE A 1 102 ? -15.615 -5.073 3.880 1.00 97.62 102 ILE A N 1
ATOM 852 C CA . ILE A 1 102 ? -15.727 -5.096 5.349 1.00 97.62 102 ILE A CA 1
ATOM 853 C C . ILE A 1 102 ? -14.983 -3.903 5.957 1.00 97.62 102 ILE A C 1
ATOM 855 O O . ILE A 1 102 ? -15.533 -3.157 6.761 1.00 97.62 102 ILE A O 1
ATOM 859 N N . ARG A 1 103 ? -13.743 -3.648 5.527 1.00 97.38 103 ARG A N 1
ATOM 860 C CA . ARG A 1 103 ? -12.952 -2.515 6.026 1.00 97.38 103 ARG A CA 1
ATOM 861 C C . ARG A 1 103 ? -13.651 -1.181 5.811 1.00 97.38 103 ARG A C 1
ATOM 863 O O . ARG A 1 103 ? -13.606 -0.361 6.718 1.00 97.38 103 ARG A O 1
ATOM 870 N N . LYS A 1 104 ? -14.296 -0.971 4.657 1.00 96.31 104 LYS A N 1
ATOM 871 C CA . LYS A 1 104 ? -15.067 0.250 4.383 1.00 96.31 104 LYS A CA 1
ATOM 872 C C . LYS A 1 104 ? -16.207 0.418 5.392 1.00 96.31 104 LYS A C 1
ATOM 874 O O . LYS A 1 104 ? -16.373 1.507 5.927 1.00 96.31 104 LYS A O 1
ATOM 879 N N . GLN A 1 105 ? -16.929 -0.659 5.697 1.00 97.31 105 GLN A N 1
ATOM 880 C CA . GLN A 1 105 ? -18.008 -0.655 6.693 1.00 97.31 105 GLN A CA 1
ATOM 881 C C . GLN A 1 105 ? -17.493 -0.411 8.121 1.00 97.31 105 GLN A C 1
ATOM 883 O O . GLN A 1 105 ? -18.187 0.197 8.929 1.00 97.31 105 GLN A O 1
ATOM 888 N N . LEU A 1 106 ? -16.267 -0.842 8.436 1.00 97.81 106 LEU A N 1
ATOM 889 C CA . LEU A 1 106 ? -15.656 -0.658 9.756 1.00 97.81 106 LEU A CA 1
ATOM 890 C C . LEU A 1 106 ? -15.079 0.748 10.001 1.00 97.81 106 LEU A C 1
ATOM 892 O O . LEU A 1 106 ? -14.713 1.045 11.140 1.00 97.81 106 LEU A O 1
ATOM 896 N N . ILE A 1 107 ? -14.978 1.610 8.982 1.00 96.38 107 ILE A N 1
ATOM 897 C CA . ILE A 1 107 ? -14.435 2.971 9.141 1.00 96.38 107 ILE A CA 1
ATOM 898 C C . ILE A 1 107 ? -15.335 3.807 10.054 1.00 96.38 107 ILE A C 1
ATOM 900 O O . ILE A 1 107 ? -14.845 4.338 11.046 1.00 96.38 107 ILE A O 1
ATOM 904 N N . GLU A 1 108 ? -16.638 3.852 9.787 1.00 97.38 108 GLU A N 1
ATOM 905 C CA . GLU A 1 108 ? -17.607 4.603 10.600 1.00 97.38 108 GLU A CA 1
ATOM 906 C C . GLU A 1 108 ? -17.612 4.206 12.091 1.00 97.38 108 GLU A C 1
ATOM 908 O O . GLU A 1 108 ? -17.412 5.066 12.952 1.00 97.38 108 GLU A O 1
ATOM 913 N N . PRO A 1 109 ? -17.767 2.920 12.474 1.00 97.50 109 PRO A N 1
ATOM 914 C CA . PRO A 1 109 ? -17.686 2.533 13.882 1.00 97.50 109 PRO A CA 1
ATOM 915 C C . PRO A 1 109 ? -16.297 2.780 14.493 1.00 97.50 109 PRO A C 1
ATOM 917 O O . PRO A 1 109 ? -16.212 3.076 15.684 1.00 97.50 109 PRO A O 1
ATOM 920 N N . MET A 1 110 ? -15.210 2.713 13.711 1.00 97.38 110 MET A N 1
ATOM 921 C CA . MET A 1 110 ? -13.873 3.083 14.191 1.00 97.38 110 MET A CA 1
ATOM 922 C C . MET A 1 110 ? -13.791 4.573 14.544 1.00 97.38 110 MET A C 1
ATOM 924 O O . MET A 1 110 ? -13.196 4.909 15.569 1.00 97.38 110 MET A O 1
ATOM 928 N N . LEU A 1 111 ? -14.354 5.453 13.711 1.00 97.06 111 LEU A N 1
ATOM 929 C CA . LEU A 1 111 ? -14.378 6.897 13.956 1.00 97.06 111 LEU A CA 1
ATOM 930 C C . LEU A 1 111 ? -15.212 7.229 15.198 1.00 97.06 111 LEU A C 1
ATOM 932 O O . LEU A 1 111 ? -14.672 7.832 16.124 1.00 97.06 111 LEU A O 1
ATOM 936 N N . ARG A 1 112 ? -16.435 6.692 15.307 1.00 97.19 112 ARG A N 1
ATOM 937 C CA . ARG A 1 112 ? -17.288 6.858 16.504 1.00 97.19 112 ARG A CA 1
ATOM 938 C C . ARG A 1 112 ? -16.605 6.392 17.791 1.00 97.19 112 ARG A C 1
ATOM 940 O O . ARG A 1 112 ? -16.671 7.051 18.826 1.00 97.19 112 ARG A O 1
ATOM 947 N N . ALA A 1 113 ? -15.894 5.263 17.743 1.00 95.62 113 ALA A N 1
ATOM 948 C CA . ALA A 1 113 ? -15.135 4.795 18.900 1.00 95.62 113 ALA A CA 1
ATOM 949 C C . ALA A 1 113 ? -14.002 5.769 19.285 1.00 95.62 113 ALA A C 1
ATOM 951 O O . ALA A 1 113 ? -13.778 5.992 20.476 1.00 95.62 113 ALA A O 1
ATOM 952 N N . ARG A 1 114 ? -13.321 6.387 18.310 1.00 95.75 114 ARG A N 1
ATOM 953 C CA . ARG A 1 114 ? -12.296 7.414 18.576 1.00 95.75 114 ARG A CA 1
ATOM 954 C C . ARG A 1 114 ? -12.886 8.694 19.157 1.00 95.75 114 ARG A C 1
ATOM 956 O O . ARG A 1 114 ? -12.296 9.236 20.087 1.00 95.75 114 ARG A O 1
ATOM 963 N N . GLU A 1 115 ? -14.038 9.134 18.660 1.00 96.25 115 GLU A N 1
ATOM 964 C CA . GLU A 1 115 ? -14.775 10.296 19.181 1.00 96.25 115 GLU A CA 1
ATOM 965 C C . GLU A 1 115 ? -15.196 10.085 20.638 1.00 96.25 115 GLU A C 1
ATOM 967 O O . GLU A 1 115 ? -15.027 10.974 21.465 1.00 96.25 115 GLU A O 1
ATOM 972 N N . SER A 1 116 ? -15.606 8.863 20.996 1.00 94.69 116 SER A N 1
ATOM 973 C CA . SER A 1 116 ? -15.881 8.477 22.392 1.00 94.69 116 SER A CA 1
ATOM 974 C C . SER A 1 116 ? -14.630 8.379 23.290 1.00 94.69 116 SER A C 1
ATOM 976 O O . SER A 1 116 ? -14.706 7.911 24.424 1.00 94.69 116 SER A O 1
ATOM 978 N N . GLY A 1 117 ? -13.450 8.766 22.791 1.00 93.25 117 GLY A N 1
ATOM 979 C CA . GLY A 1 117 ? -12.190 8.776 23.536 1.00 93.25 117 GLY A CA 1
ATOM 980 C C . GLY A 1 117 ? -11.482 7.420 23.642 1.00 93.25 117 GLY A C 1
ATOM 981 O O . GLY A 1 117 ? -10.463 7.325 24.337 1.00 93.25 117 GLY A O 1
ATOM 982 N N . LYS A 1 118 ? -11.971 6.378 22.955 1.00 95.25 118 LYS A N 1
ATOM 983 C CA . LYS A 1 118 ? -11.355 5.039 22.923 1.00 95.25 118 LYS A CA 1
ATOM 984 C C . LYS A 1 118 ? -10.264 4.956 21.853 1.00 95.25 118 LYS A C 1
ATOM 986 O O . LYS A 1 118 ? -10.264 5.680 20.859 1.00 95.25 118 LYS A O 1
ATOM 991 N N . ILE A 1 119 ? -9.327 4.024 22.019 1.00 94.25 119 ILE A N 1
ATOM 992 C CA . ILE A 1 119 ? -8.301 3.744 21.009 1.00 94.25 119 ILE A CA 1
ATOM 993 C C . ILE A 1 119 ? -8.857 2.684 20.058 1.00 94.25 119 ILE A C 1
ATOM 995 O O . ILE A 1 119 ? -8.955 1.516 20.424 1.00 94.25 119 ILE A O 1
ATOM 999 N N . ALA A 1 120 ? -9.208 3.085 18.834 1.00 96.38 120 ALA A N 1
ATOM 1000 C CA . ALA A 1 120 ? -9.771 2.180 17.831 1.00 96.38 120 ALA A CA 1
ATOM 1001 C C . ALA A 1 120 ? -8.950 2.127 16.534 1.00 96.38 120 ALA A C 1
ATOM 1003 O O . ALA A 1 120 ? -8.506 3.157 16.009 1.00 96.38 120 ALA A O 1
ATOM 1004 N N . PHE A 1 121 ? -8.751 0.924 15.994 1.00 95.25 121 PHE A N 1
ATOM 1005 C CA . PHE A 1 121 ? -8.075 0.697 14.713 1.00 95.25 121 PHE A CA 1
ATOM 1006 C C . PHE A 1 121 ? -8.552 -0.593 14.039 1.00 95.25 121 PHE A C 1
ATOM 1008 O O . PHE A 1 121 ? -8.915 -1.561 14.702 1.00 95.25 121 PHE A O 1
ATOM 1015 N N . ILE A 1 122 ? -8.513 -0.625 12.707 1.00 95.88 122 ILE A N 1
ATOM 1016 C CA . ILE A 1 122 ? -8.917 -1.798 11.923 1.00 95.88 122 ILE A CA 1
ATOM 1017 C C . ILE A 1 122 ? -7.690 -2.656 11.610 1.00 95.88 122 ILE A C 1
ATOM 1019 O O . ILE A 1 122 ? -6.748 -2.190 10.958 1.00 95.88 122 ILE A O 1
ATOM 1023 N N . ARG A 1 123 ? -7.721 -3.928 12.009 1.00 94.62 123 ARG A N 1
ATOM 1024 C CA . ARG A 1 123 ? -6.707 -4.932 11.674 1.00 94.62 123 ARG A CA 1
ATOM 1025 C C . ARG A 1 123 ? -7.326 -5.982 10.759 1.00 94.62 123 ARG A C 1
ATOM 1027 O O . ARG A 1 123 ? -8.203 -6.720 11.186 1.00 94.62 123 ARG A O 1
ATOM 1034 N N . TYR A 1 124 ? -6.833 -6.059 9.523 1.00 93.50 124 TYR A N 1
ATOM 1035 C CA . TYR A 1 124 ? -7.414 -6.900 8.473 1.00 93.50 124 TYR A CA 1
ATOM 1036 C C . TYR A 1 124 ? -8.916 -6.599 8.300 1.00 93.50 124 TYR A C 1
ATOM 1038 O O . TYR A 1 124 ? -9.236 -5.489 7.870 1.00 93.50 124 TYR A O 1
ATOM 1046 N N . ASP A 1 125 ? -9.795 -7.517 8.693 1.00 95.25 125 ASP A N 1
ATOM 1047 C CA . ASP A 1 125 ? -11.261 -7.482 8.638 1.00 95.25 125 ASP A CA 1
ATOM 1048 C C . ASP A 1 125 ? -11.929 -7.194 9.998 1.00 95.25 125 ASP A C 1
ATOM 1050 O O . ASP A 1 125 ? -13.143 -7.305 10.123 1.00 95.25 125 ASP A O 1
ATOM 1054 N N . LYS A 1 126 ? -11.156 -6.835 11.032 1.00 97.00 126 LYS A N 1
ATOM 1055 C CA . LYS A 1 126 ? -11.662 -6.654 12.402 1.00 97.00 126 LYS A CA 1
ATOM 1056 C C . LYS A 1 126 ? -11.412 -5.249 12.923 1.00 97.00 126 LYS A C 1
ATOM 1058 O O . LYS A 1 126 ? -10.313 -4.708 12.781 1.00 97.00 126 LYS A O 1
ATOM 1063 N N . LEU A 1 127 ? -12.414 -4.684 13.592 1.00 97.38 127 LEU A N 1
ATOM 1064 C CA . LEU A 1 127 ? -12.262 -3.477 14.396 1.00 97.38 127 LEU A CA 1
ATOM 1065 C C . LEU A 1 127 ? -11.758 -3.862 15.788 1.00 97.38 127 LEU A C 1
ATOM 1067 O O . LEU A 1 127 ? -12.382 -4.655 16.485 1.00 97.38 127 LEU A O 1
ATOM 1071 N N . ILE A 1 128 ? -10.627 -3.293 16.191 1.00 96.62 128 ILE A N 1
ATOM 1072 C CA . ILE A 1 128 ? -10.073 -3.438 17.534 1.00 96.62 128 ILE A CA 1
ATOM 1073 C C . ILE A 1 128 ? -10.331 -2.136 18.282 1.00 96.62 128 ILE A C 1
ATOM 1075 O O . ILE A 1 128 ? -9.864 -1.084 17.845 1.00 96.62 128 ILE A O 1
ATOM 1079 N N . VAL A 1 129 ? -11.046 -2.216 19.404 1.00 96.12 129 VAL A N 1
ATOM 1080 C CA . VAL A 1 129 ? -11.302 -1.094 20.317 1.00 96.12 129 VAL A CA 1
ATOM 1081 C C . VAL A 1 129 ? -10.659 -1.419 21.658 1.00 96.12 129 VAL A C 1
ATOM 1083 O O . VAL A 1 129 ? -10.837 -2.516 22.180 1.00 96.12 129 VAL A O 1
ATOM 1086 N N . LYS A 1 130 ? -9.879 -0.482 22.187 1.00 93.38 130 LYS A N 1
ATOM 1087 C CA . LYS A 1 130 ? -9.208 -0.584 23.484 1.00 93.38 130 LYS A CA 1
ATOM 1088 C C . LYS A 1 130 ? -9.521 0.637 24.326 1.00 93.38 130 LYS A C 1
ATOM 1090 O O . LYS A 1 130 ? -9.606 1.752 23.795 1.00 93.38 130 LYS A O 1
ATOM 1095 N N . GLU A 1 131 ? -9.631 0.442 25.631 1.00 90.81 131 GLU A N 1
ATOM 1096 C CA . GLU A 1 131 ? -9.695 1.562 26.558 1.00 90.81 131 GLU A CA 1
ATOM 1097 C C . GLU A 1 131 ? -8.294 2.136 26.797 1.00 90.81 131 GLU A C 1
ATOM 1099 O O . GLU A 1 131 ? -7.277 1.453 26.652 1.00 90.81 131 GLU A O 1
ATOM 1104 N N . LYS A 1 132 ? -8.218 3.415 27.178 1.00 82.38 132 LYS A N 1
ATOM 1105 C CA . LYS A 1 132 ? -6.939 4.031 27.570 1.00 82.38 132 LYS A CA 1
ATOM 1106 C C . LYS A 1 132 ? -6.367 3.377 28.840 1.00 82.38 132 LYS A C 1
ATOM 1108 O O . LYS A 1 132 ? -5.153 3.228 28.957 1.00 82.38 132 LYS A O 1
ATOM 1113 N N . SER A 1 133 ? -7.240 2.938 29.748 1.00 79.31 133 SER A N 1
ATOM 1114 C CA . SER A 1 133 ? -6.925 2.227 30.998 1.00 79.31 133 SER A CA 1
ATOM 1115 C C . SER A 1 133 ? -6.175 0.905 30.764 1.00 79.31 133 SER A C 1
ATOM 1117 O O . SER A 1 133 ? -5.279 0.549 31.534 1.00 79.31 133 SER A O 1
ATOM 1119 N N . ASP A 1 134 ? -6.469 0.199 29.669 1.00 74.00 134 ASP A N 1
ATOM 1120 C CA . ASP A 1 134 ? -5.856 -1.095 29.343 1.00 74.00 134 ASP A CA 1
ATOM 1121 C C . ASP A 1 134 ? -4.357 -0.991 29.043 1.00 74.00 134 ASP A C 1
ATOM 1123 O O . ASP A 1 134 ? -3.600 -1.928 29.301 1.00 74.00 134 ASP A O 1
ATOM 1127 N N . PHE A 1 135 ? -3.893 0.164 28.558 1.00 63.16 135 PHE A N 1
ATOM 1128 C CA . PHE A 1 135 ? -2.467 0.404 28.329 1.00 63.16 135 PHE A CA 1
ATOM 1129 C C . PHE A 1 135 ? -1.686 0.573 29.637 1.00 63.16 135 PHE A C 1
ATOM 1131 O O . PHE A 1 135 ? -0.536 0.148 29.716 1.00 63.16 135 PHE A O 1
ATOM 1138 N N . ILE A 1 136 ? -2.316 1.121 30.682 1.00 61.06 136 ILE A N 1
ATOM 1139 C CA . ILE A 1 136 ? -1.701 1.266 32.011 1.00 61.06 136 ILE A CA 1
ATOM 1140 C C . ILE A 1 136 ? -1.547 -0.114 32.669 1.00 61.06 136 ILE A C 1
ATOM 1142 O O . ILE A 1 136 ? -0.512 -0.410 33.271 1.00 61.06 136 ILE A O 1
ATOM 1146 N N . ARG A 1 137 ? -2.545 -0.993 32.499 1.00 56.44 137 ARG A N 1
ATOM 1147 C CA . ARG A 1 137 ? -2.522 -2.373 33.018 1.00 56.44 137 ARG A CA 1
ATOM 1148 C C . ARG A 1 137 ? -1.480 -3.255 32.319 1.00 56.44 137 ARG A C 1
ATOM 1150 O O . ARG A 1 137 ? -0.869 -4.090 32.973 1.00 56.44 137 ARG A O 1
ATOM 1157 N N . GLY A 1 138 ? -1.190 -3.018 31.037 1.00 51.28 138 GLY A N 1
ATOM 1158 C CA . GLY A 1 138 ? -0.153 -3.748 30.293 1.00 51.28 138 GLY A CA 1
ATOM 1159 C C . GLY A 1 138 ? 1.290 -3.535 30.785 1.00 51.28 138 GLY A C 1
ATOM 1160 O O . GLY A 1 138 ? 2.120 -4.422 30.596 1.00 51.28 138 GLY A O 1
ATOM 1161 N N . SER A 1 139 ? 1.587 -2.406 31.447 1.00 50.62 139 SER A N 1
ATOM 1162 C CA . SER A 1 139 ? 2.896 -2.149 32.087 1.00 50.62 139 SER A CA 1
ATOM 1163 C C . SER A 1 139 ? 2.991 -2.665 33.523 1.00 50.62 139 SER A C 1
ATOM 1165 O O . SER A 1 139 ? 4.093 -2.822 34.045 1.00 50.62 139 SER A O 1
ATOM 1167 N N . LYS A 1 140 ? 1.863 -2.966 34.173 1.00 48.16 140 LYS A N 1
ATOM 1168 C CA . LYS A 1 140 ? 1.838 -3.637 35.473 1.00 48.16 140 LYS A CA 1
ATOM 1169 C C . LYS A 1 140 ? 1.492 -5.103 35.246 1.00 48.16 140 LYS A C 1
ATOM 1171 O O . LYS A 1 140 ? 0.359 -5.520 35.463 1.00 48.16 140 LYS A O 1
ATOM 1176 N N . ARG A 1 141 ? 2.486 -5.916 34.866 1.00 46.25 141 ARG A N 1
ATOM 1177 C CA . ARG A 1 141 ? 2.453 -7.323 35.289 1.00 46.25 141 ARG A CA 1
ATOM 1178 C C . ARG A 1 141 ? 2.387 -7.285 36.811 1.00 46.25 141 ARG A C 1
ATOM 1180 O O . ARG A 1 141 ? 3.397 -7.039 37.465 1.00 46.25 141 ARG A O 1
ATOM 1187 N N . ILE A 1 142 ? 1.196 -7.454 37.368 1.00 50.06 142 ILE A N 1
ATOM 1188 C CA . ILE A 1 142 ? 1.046 -7.759 38.779 1.00 50.06 142 ILE A CA 1
ATOM 1189 C C . ILE A 1 142 ? 1.607 -9.177 38.916 1.00 50.06 142 ILE A C 1
ATOM 1191 O O . ILE A 1 142 ? 0.913 -10.165 38.707 1.00 50.06 142 ILE A O 1
ATOM 1195 N N . THR A 1 143 ? 2.913 -9.292 39.156 1.00 48.69 143 THR A N 1
ATOM 1196 C CA . THR A 1 143 ? 3.464 -10.472 39.822 1.00 48.69 143 THR A CA 1
ATOM 1197 C C . THR A 1 143 ? 2.937 -10.414 41.243 1.00 48.69 143 THR A C 1
ATOM 1199 O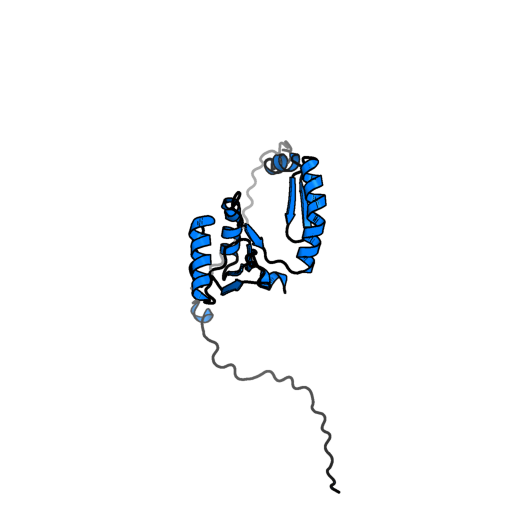 O . THR A 1 143 ? 3.577 -9.841 42.125 1.00 48.69 143 THR A O 1
ATOM 1202 N N . GLU A 1 144 ? 1.743 -10.956 41.459 1.00 46.66 144 GLU A N 1
ATOM 1203 C CA . GLU A 1 144 ? 1.351 -11.367 42.798 1.00 46.66 144 GLU A CA 1
ATOM 1204 C C . GLU A 1 144 ? 2.323 -12.482 43.173 1.00 46.66 144 GLU A C 1
ATOM 1206 O O . GLU A 1 144 ? 2.273 -13.595 42.649 1.00 46.66 144 GLU A O 1
ATOM 1211 N N . LYS A 1 145 ? 3.321 -12.138 43.994 1.00 52.84 145 LYS A N 1
ATOM 1212 C CA . LYS A 1 145 ? 4.146 -13.154 44.640 1.00 52.84 145 LYS A CA 1
ATOM 1213 C C . LYS A 1 145 ? 3.174 -14.034 45.435 1.00 52.84 145 LYS A C 1
ATOM 1215 O O . LYS A 1 145 ? 2.357 -13.468 46.164 1.00 52.84 145 LYS A O 1
ATOM 1220 N N . PRO A 1 146 ? 3.238 -15.369 45.307 1.00 48.03 146 PRO A N 1
ATOM 1221 C CA . PRO A 1 146 ? 2.355 -16.239 46.068 1.00 48.03 146 PRO A CA 1
ATOM 1222 C C . PRO A 1 146 ? 2.530 -15.946 47.567 1.00 48.03 146 PRO A C 1
ATOM 1224 O O . PRO A 1 146 ? 3.646 -15.612 47.992 1.00 48.03 146 PRO A O 1
ATOM 1227 N N . PRO A 1 147 ? 1.447 -16.018 48.361 1.00 41.81 147 PRO A N 1
ATOM 1228 C CA . PRO A 1 147 ? 1.481 -15.652 49.767 1.00 41.81 147 PRO A CA 1
ATOM 1229 C C . PRO A 1 147 ? 2.540 -16.488 50.489 1.00 41.81 147 PRO A C 1
ATOM 1231 O O . PRO A 1 147 ? 2.547 -17.718 50.411 1.00 41.81 147 PRO A O 1
ATOM 1234 N N . LYS A 1 148 ? 3.464 -15.808 51.178 1.00 44.75 148 LYS A N 1
ATOM 1235 C CA . LYS A 1 148 ? 4.398 -16.460 52.096 1.00 44.75 148 LYS A CA 1
ATOM 1236 C C . LYS A 1 148 ? 3.583 -17.028 53.252 1.00 44.75 148 LYS A C 1
ATOM 1238 O O . LYS A 1 148 ? 3.164 -16.290 54.136 1.00 44.75 148 LYS A O 1
ATOM 1243 N N . VAL A 1 149 ? 3.375 -18.337 53.236 1.00 41.75 149 VAL A N 1
ATOM 1244 C CA . VAL A 1 149 ? 2.931 -19.071 54.418 1.00 41.75 149 VAL A CA 1
ATOM 1245 C C . VAL A 1 149 ? 4.123 -19.140 55.371 1.00 41.75 149 VAL A C 1
ATOM 1247 O O . VAL A 1 149 ? 5.110 -19.825 55.102 1.00 41.75 149 VAL A O 1
ATOM 1250 N N . GLU A 1 150 ? 4.059 -18.386 56.466 1.00 45.03 150 GLU A N 1
ATOM 1251 C CA . GLU A 1 150 ? 5.003 -18.497 57.578 1.00 45.03 150 GLU A CA 1
ATOM 1252 C C . GLU A 1 150 ? 4.702 -19.774 58.370 1.00 45.03 150 GLU A C 1
ATOM 1254 O O . GLU A 1 150 ? 3.916 -19.787 59.312 1.00 45.03 150 GLU A O 1
ATOM 1259 N N . GLY A 1 151 ? 5.329 -20.877 57.961 1.00 38.16 151 GLY A N 1
ATOM 1260 C CA . GLY A 1 151 ? 5.350 -22.130 58.709 1.00 38.16 151 GLY A CA 1
ATOM 1261 C C . GLY A 1 151 ? 6.747 -22.399 59.258 1.00 38.16 151 GLY A C 1
ATOM 1262 O O . GLY A 1 151 ? 7.656 -22.749 58.507 1.00 38.16 151 GLY A O 1
ATOM 1263 N N . LYS A 1 152 ? 6.926 -22.250 60.575 1.00 43.97 152 LYS A N 1
ATOM 1264 C CA . LYS A 1 152 ? 8.110 -22.732 61.299 1.00 43.97 152 LYS A CA 1
ATOM 1265 C C . LYS A 1 152 ? 8.157 -24.260 61.194 1.00 43.97 152 LYS A C 1
ATOM 1267 O O . LYS A 1 152 ? 7.342 -24.924 61.824 1.00 43.97 152 LYS A O 1
ATOM 1272 N N . ILE A 1 153 ? 9.119 -24.822 60.462 1.00 37.47 153 ILE A N 1
ATOM 1273 C CA . ILE A 1 153 ? 9.460 -26.248 60.576 1.00 37.47 153 ILE A CA 1
ATOM 1274 C C . ILE A 1 153 ? 10.952 -26.377 60.874 1.00 37.47 153 ILE A C 1
ATOM 1276 O O . ILE A 1 153 ? 11.815 -25.805 60.208 1.00 37.47 153 ILE A O 1
ATOM 1280 N N . GLN A 1 154 ? 11.203 -27.076 61.975 1.00 40.38 154 GLN A N 1
ATOM 1281 C CA . GLN A 1 154 ? 12.478 -27.261 62.642 1.00 40.38 154 GLN A CA 1
ATOM 1282 C C . GLN A 1 154 ? 13.423 -28.115 61.786 1.00 40.38 154 GLN A C 1
ATOM 1284 O O . GLN A 1 154 ? 13.007 -29.015 61.060 1.00 40.38 154 GLN A O 1
ATOM 1289 N N . LYS A 1 155 ? 14.720 -27.813 61.871 1.00 40.75 155 LYS A N 1
ATOM 1290 C CA . LYS A 1 155 ? 15.782 -28.574 61.212 1.00 40.75 155 LYS A CA 1
ATOM 1291 C C . LYS A 1 155 ? 15.961 -29.914 61.923 1.00 40.75 155 LYS A C 1
ATOM 1293 O O . LYS A 1 155 ? 16.474 -29.925 63.037 1.00 40.75 155 LYS A O 1
ATOM 1298 N N . GLU A 1 156 ? 15.682 -31.021 61.243 1.00 36.94 156 GLU A N 1
ATOM 1299 C CA . GLU A 1 156 ? 16.197 -32.333 61.640 1.00 36.94 156 GLU A CA 1
ATOM 1300 C C . GLU A 1 156 ? 17.126 -32.880 60.547 1.00 36.94 156 GLU A C 1
ATOM 1302 O O . GLU A 1 156 ? 16.748 -33.075 59.392 1.00 36.94 156 GLU A O 1
ATOM 1307 N N . LYS A 1 157 ? 18.400 -33.067 60.904 1.00 45.81 157 LYS A N 1
ATOM 1308 C CA . LYS A 1 157 ? 19.420 -33.670 60.042 1.00 45.81 157 LYS A CA 1
ATOM 1309 C C . LYS A 1 157 ? 19.317 -35.192 60.154 1.00 45.81 157 LYS A C 1
ATOM 1311 O O . LYS A 1 157 ? 19.811 -35.750 61.128 1.00 45.81 157 LYS A O 1
ATOM 1316 N N . LYS A 1 158 ? 18.819 -35.875 59.120 1.00 39.09 158 LYS A N 1
ATOM 1317 C CA . LYS A 1 158 ? 19.158 -37.288 58.872 1.00 39.09 158 LYS A CA 1
ATOM 1318 C C . LYS A 1 158 ? 19.550 -37.486 57.411 1.00 39.09 158 LYS A C 1
ATOM 1320 O O . LYS A 1 158 ? 18.758 -37.316 56.493 1.00 39.09 158 LYS A O 1
ATOM 1325 N N . ARG A 1 159 ? 20.831 -37.800 57.207 1.00 38.62 159 ARG A N 1
ATOM 1326 C CA . ARG A 1 159 ? 21.406 -38.199 55.920 1.00 38.62 159 ARG A CA 1
ATOM 1327 C C . ARG A 1 159 ? 21.054 -39.665 55.670 1.00 38.62 159 ARG A C 1
ATOM 1329 O O . ARG A 1 159 ? 21.598 -40.525 56.354 1.00 38.62 159 ARG A O 1
ATOM 1336 N N . HIS A 1 160 ? 20.244 -39.954 54.656 1.00 38.50 160 HIS A N 1
ATOM 1337 C CA . HIS A 1 160 ? 20.199 -41.287 54.054 1.00 38.50 160 HIS A CA 1
ATOM 1338 C C . HIS A 1 160 ? 21.002 -41.273 52.749 1.00 38.50 160 HIS A C 1
ATOM 1340 O O . HIS A 1 160 ? 20.673 -40.561 51.804 1.00 38.50 160 HIS A O 1
ATOM 1346 N N . ARG A 1 161 ? 22.110 -42.028 52.724 1.00 40.25 161 ARG A N 1
ATOM 1347 C CA . ARG A 1 161 ? 22.889 -42.323 51.512 1.00 40.25 161 ARG A CA 1
ATOM 1348 C C . ARG A 1 161 ? 22.127 -43.360 50.690 1.00 40.25 161 ARG A C 1
ATOM 1350 O O . ARG A 1 161 ? 22.023 -44.503 51.122 1.00 40.25 161 ARG A O 1
ATOM 1357 N N . THR A 1 162 ? 21.699 -43.007 49.486 1.00 41.41 162 THR A N 1
ATOM 1358 C CA . THR A 1 162 ? 21.417 -43.985 48.428 1.00 41.41 162 THR A CA 1
ATOM 1359 C C . THR A 1 162 ? 22.655 -44.110 47.543 1.00 41.41 162 THR A C 1
ATOM 1361 O O . THR A 1 162 ? 23.144 -43.118 47.005 1.00 41.41 162 THR A O 1
ATOM 1364 N N . LYS A 1 163 ? 23.207 -45.324 47.434 1.00 43.25 163 LYS A N 1
ATOM 1365 C CA . LYS A 1 163 ? 24.305 -45.641 46.511 1.00 43.25 163 LYS A CA 1
ATOM 1366 C C . LYS A 1 163 ? 23.760 -45.620 45.077 1.00 43.25 163 LYS A C 1
ATOM 1368 O O . LYS A 1 163 ? 22.994 -46.504 44.713 1.00 43.25 163 LYS A O 1
ATOM 1373 N N . SER A 1 164 ? 24.160 -44.644 44.269 1.00 42.06 164 SER A N 1
ATOM 1374 C CA . SER A 1 164 ? 24.065 -44.737 42.809 1.00 42.06 164 SER A CA 1
ATOM 1375 C C . SER A 1 164 ? 25.311 -45.457 42.295 1.00 42.06 164 SER A C 1
ATOM 1377 O O . SER A 1 164 ? 26.422 -44.953 42.467 1.00 42.06 164 SER A O 1
ATOM 1379 N N . GLY A 1 165 ? 25.142 -46.647 41.720 1.00 46.44 165 GLY A N 1
ATOM 1380 C CA . GLY A 1 165 ? 26.217 -47.337 41.010 1.00 46.44 165 GLY A CA 1
ATOM 1381 C C . GLY A 1 165 ? 26.625 -46.549 39.765 1.00 46.44 165 GLY A C 1
ATOM 1382 O O . GLY A 1 165 ? 25.766 -46.036 39.049 1.00 46.44 165 GLY A O 1
ATOM 1383 N N . GLN A 1 166 ? 27.931 -46.433 39.531 1.00 51.09 166 GLN A N 1
ATOM 1384 C CA . GLN A 1 166 ? 28.479 -45.949 38.268 1.00 51.09 166 GLN A CA 1
ATOM 1385 C C . GLN A 1 166 ? 28.171 -46.979 37.177 1.00 51.09 166 GLN A C 1
ATOM 1387 O O . GLN A 1 166 ? 28.495 -48.154 37.323 1.00 51.09 166 GLN A O 1
ATOM 1392 N N . ILE A 1 167 ? 27.534 -46.541 36.092 1.00 44.94 167 ILE A N 1
ATOM 1393 C CA . ILE A 1 167 ? 27.575 -47.265 34.823 1.00 44.94 167 ILE A CA 1
ATOM 1394 C C . ILE A 1 167 ? 28.497 -46.451 33.928 1.00 44.94 167 ILE A C 1
ATOM 1396 O O . ILE A 1 167 ? 28.085 -45.431 33.371 1.00 44.94 167 ILE A O 1
ATOM 1400 N N . ASP A 1 168 ? 29.741 -46.898 33.807 1.00 45.59 168 ASP A N 1
ATOM 1401 C CA . ASP A 1 168 ? 30.680 -46.371 32.828 1.00 45.59 168 ASP A CA 1
ATOM 1402 C C . ASP A 1 168 ? 30.199 -46.792 31.435 1.00 45.59 168 ASP A C 1
ATOM 1404 O O . ASP A 1 168 ? 30.282 -47.957 31.046 1.00 45.59 168 ASP A O 1
ATOM 1408 N N . ARG A 1 169 ? 29.639 -45.848 30.671 1.00 48.62 169 ARG A N 1
ATOM 1409 C CA . ARG A 1 169 ? 29.470 -46.018 29.224 1.00 48.62 169 ARG A CA 1
ATOM 1410 C C . ARG A 1 169 ? 30.581 -45.240 28.526 1.00 48.62 169 ARG A C 1
ATOM 1412 O O . ARG A 1 169 ? 30.683 -44.036 28.760 1.00 48.62 169 ARG A O 1
ATOM 1419 N N . PRO A 1 170 ? 31.386 -45.873 27.657 1.00 50.12 170 PRO A N 1
ATOM 1420 C CA . PRO A 1 170 ? 32.398 -45.150 26.909 1.00 50.12 170 PRO A CA 1
ATOM 1421 C C . PRO A 1 170 ? 31.721 -44.163 25.950 1.00 50.12 170 PRO A C 1
ATOM 1423 O O . PRO A 1 170 ? 30.791 -44.518 25.216 1.00 50.12 170 PRO A O 1
ATOM 1426 N N . LEU A 1 171 ? 32.201 -42.918 25.961 1.00 51.66 171 LEU A N 1
ATOM 1427 C CA . LEU A 1 171 ? 31.885 -41.896 24.965 1.00 51.66 171 LEU A CA 1
ATOM 1428 C C . LEU A 1 171 ? 32.488 -42.332 23.627 1.00 51.66 171 LEU A C 1
ATOM 1430 O O . LEU A 1 171 ? 33.610 -41.977 23.283 1.00 51.66 171 LEU A O 1
ATOM 1434 N N . THR A 1 172 ? 31.745 -43.137 22.876 1.00 55.56 172 THR A N 1
ATOM 1435 C CA . THR A 1 172 ? 32.059 -43.384 21.471 1.00 55.56 172 THR A CA 1
ATOM 1436 C C . THR A 1 172 ? 31.566 -42.180 20.674 1.00 55.56 172 THR A C 1
ATOM 1438 O O . THR A 1 172 ? 30.378 -41.847 20.696 1.00 55.56 172 THR A O 1
ATOM 1441 N N . SER A 1 173 ? 32.492 -41.472 20.023 1.00 59.94 173 SER A N 1
ATOM 1442 C CA . SER A 1 173 ? 32.172 -40.393 19.091 1.00 59.94 173 SER A CA 1
ATOM 1443 C C . SER A 1 173 ? 31.339 -40.981 17.957 1.00 59.94 173 SER A C 1
ATOM 1445 O O . SER A 1 173 ? 31.861 -41.692 17.099 1.00 59.94 173 SER A O 1
ATOM 1447 N N . ARG A 1 174 ? 30.025 -40.754 17.978 1.00 57.88 174 ARG A N 1
ATOM 1448 C CA . ARG A 1 174 ? 29.166 -41.171 16.872 1.00 57.88 174 ARG A CA 1
ATOM 1449 C C . ARG A 1 174 ? 29.461 -40.269 15.687 1.00 57.88 174 ARG A C 1
ATOM 1451 O O . ARG A 1 174 ? 29.182 -39.074 15.732 1.00 57.88 174 ARG A O 1
ATOM 1458 N N . ASP A 1 175 ? 30.058 -40.866 14.670 1.00 59.53 175 ASP A N 1
ATOM 1459 C CA . ASP A 1 175 ? 30.397 -40.212 13.422 1.00 59.53 175 ASP A CA 1
ATOM 1460 C C . ASP A 1 175 ? 29.104 -39.829 12.678 1.00 59.53 175 ASP A C 1
ATOM 1462 O O . ASP A 1 175 ? 28.277 -40.677 12.330 1.00 59.53 175 ASP A O 1
ATOM 1466 N N . ILE A 1 176 ? 28.883 -38.524 12.511 1.00 60.81 176 ILE A N 1
ATOM 1467 C CA . ILE A 1 176 ? 27.655 -37.931 11.946 1.00 60.81 176 ILE A CA 1
ATOM 1468 C C . ILE A 1 176 ? 27.625 -37.973 10.411 1.00 60.81 176 ILE A C 1
ATOM 1470 O O . ILE A 1 176 ? 26.673 -37.507 9.787 1.00 60.81 176 ILE A O 1
ATOM 1474 N N . THR A 1 177 ? 28.651 -38.547 9.787 1.00 59.16 177 THR A N 1
ATOM 1475 C CA . THR A 1 177 ? 28.821 -38.630 8.328 1.00 59.16 177 THR A CA 1
ATOM 1476 C C . THR A 1 177 ? 27.737 -39.454 7.627 1.00 59.16 177 THR A C 1
ATOM 1478 O O . THR A 1 177 ? 27.505 -39.282 6.433 1.00 59.16 177 THR A O 1
ATOM 1481 N N . THR A 1 178 ? 26.993 -40.286 8.360 1.00 59.03 178 THR A N 1
ATOM 1482 C CA . THR A 1 178 ? 25.841 -41.042 7.834 1.00 59.03 178 THR A CA 1
ATOM 1483 C C . THR A 1 178 ? 24.565 -40.210 7.680 1.00 59.03 178 THR A C 1
ATOM 1485 O O . THR A 1 178 ? 23.636 -40.654 7.011 1.00 59.03 178 THR A O 1
ATOM 1488 N N . PHE A 1 179 ? 24.513 -38.995 8.239 1.00 52.84 179 PHE A N 1
ATOM 1489 C CA . PHE A 1 179 ? 23.345 -38.110 8.137 1.00 52.84 179 PHE A CA 1
ATOM 1490 C C . PHE A 1 179 ? 23.250 -37.368 6.791 1.00 52.84 179 PHE A C 1
ATOM 1492 O O . PHE A 1 179 ? 22.180 -36.871 6.450 1.00 52.84 179 PHE A O 1
ATOM 1499 N N . PHE A 1 180 ? 24.349 -37.307 6.029 1.00 51.81 180 PHE A N 1
ATOM 1500 C CA . PHE A 1 180 ? 24.454 -36.585 4.753 1.00 51.81 180 PHE A CA 1
ATOM 1501 C C . PHE A 1 180 ? 24.755 -37.500 3.559 1.00 51.81 180 PHE A C 1
ATOM 1503 O O . PHE A 1 180 ? 25.282 -37.037 2.552 1.00 51.81 180 PHE A O 1
ATOM 1510 N N . LYS A 1 181 ? 24.468 -38.805 3.648 1.00 53.62 181 LYS A N 1
ATOM 1511 C CA . LYS A 1 181 ? 24.640 -39.682 2.485 1.00 53.62 181 LYS A CA 1
ATOM 1512 C C . LYS A 1 181 ? 23.434 -39.558 1.556 1.00 53.62 181 LYS A C 1
ATOM 1514 O O . LYS A 1 181 ? 22.318 -39.908 1.939 1.00 53.62 181 LYS A O 1
ATOM 1519 N N . ASP A 1 182 ? 23.695 -39.043 0.357 1.00 46.50 182 ASP A N 1
ATOM 1520 C CA . ASP A 1 182 ? 22.737 -38.939 -0.736 1.00 46.50 182 ASP A CA 1
ATOM 1521 C C . ASP A 1 182 ? 22.113 -40.301 -1.050 1.00 46.50 182 ASP A C 1
ATOM 1523 O O . ASP A 1 182 ? 22.768 -41.347 -1.059 1.00 46.50 182 ASP A O 1
ATOM 1527 N N . LYS A 1 183 ? 20.797 -40.272 -1.252 1.00 52.50 183 LYS A N 1
ATOM 1528 C CA . LYS A 1 183 ? 19.965 -41.438 -1.520 1.00 52.50 183 LYS A CA 1
ATOM 1529 C C . LYS A 1 183 ? 20.186 -41.891 -2.961 1.00 52.50 183 LYS A C 1
ATOM 1531 O O . LYS A 1 183 ? 19.413 -41.522 -3.839 1.00 52.50 183 LYS A O 1
ATOM 1536 N N . GLU A 1 184 ? 21.195 -42.721 -3.183 1.00 45.06 184 GLU A N 1
ATOM 1537 C CA . GLU A 1 184 ? 21.292 -43.522 -4.402 1.00 45.06 184 GLU A CA 1
ATOM 1538 C C . GLU A 1 184 ? 21.066 -45.006 -4.092 1.00 45.06 184 GLU A C 1
ATOM 1540 O O . GLU A 1 184 ? 21.681 -45.582 -3.197 1.00 45.06 184 GLU A O 1
ATOM 1545 N N . ASN A 1 185 ? 20.143 -45.578 -4.871 1.00 43.75 185 ASN A N 1
ATOM 1546 C CA . ASN A 1 185 ? 19.748 -46.983 -4.988 1.00 43.75 185 ASN A CA 1
ATOM 1547 C C . ASN A 1 185 ? 18.977 -47.593 -3.808 1.00 43.75 185 ASN A C 1
ATOM 1549 O O . ASN A 1 185 ? 19.527 -48.225 -2.910 1.00 43.75 185 ASN A O 1
ATOM 1553 N N . SER A 1 186 ? 17.646 -47.470 -3.878 1.00 42.22 186 SER A N 1
ATOM 1554 C CA . SER A 1 186 ? 16.727 -48.413 -3.235 1.00 42.22 186 SER A CA 1
ATOM 1555 C C . SER A 1 186 ? 16.124 -49.331 -4.298 1.00 42.22 186 SER A C 1
ATOM 1557 O O . SER A 1 186 ? 15.115 -48.974 -4.910 1.00 42.22 186 SER A O 1
ATOM 1559 N N . ASP A 1 187 ? 16.739 -50.494 -4.489 1.00 37.28 187 ASP A N 1
ATOM 1560 C CA . ASP A 1 187 ? 16.083 -51.657 -5.080 1.00 37.28 187 ASP A CA 1
ATOM 1561 C C . ASP A 1 187 ? 15.306 -52.417 -3.987 1.00 37.28 187 ASP A C 1
ATOM 1563 O O . ASP A 1 187 ? 15.804 -52.580 -2.874 1.00 37.28 187 ASP A O 1
ATOM 1567 N N . SER A 1 188 ? 14.062 -52.788 -4.333 1.00 42.06 188 SER A N 1
ATOM 1568 C CA . SER A 1 188 ? 13.279 -53.987 -3.941 1.00 42.06 188 SER A CA 1
ATOM 1569 C C . SER A 1 188 ? 13.434 -54.537 -2.503 1.00 42.06 188 SER A C 1
ATOM 1571 O O . SER A 1 188 ? 14.511 -54.941 -2.095 1.00 42.06 188 SER A O 1
ATOM 1573 N N . ASP A 1 189 ? 12.403 -54.661 -1.660 1.00 37.75 189 ASP A N 1
ATOM 1574 C CA . ASP A 1 189 ? 11.202 -55.476 -1.880 1.00 37.75 189 ASP A CA 1
ATOM 1575 C C . ASP A 1 189 ? 10.103 -55.159 -0.848 1.00 37.75 189 ASP A C 1
ATOM 1577 O O . ASP A 1 189 ? 10.361 -54.985 0.343 1.00 37.75 189 ASP A O 1
ATOM 1581 N N . GLY A 1 190 ? 8.846 -55.136 -1.297 1.00 35.66 190 GLY A N 1
ATOM 1582 C CA . GLY A 1 190 ? 7.679 -54.915 -0.439 1.00 35.66 190 GLY A CA 1
ATOM 1583 C C . GLY A 1 190 ? 6.369 -54.938 -1.221 1.00 35.66 190 GLY A C 1
ATOM 1584 O O . GLY A 1 190 ? 5.599 -53.980 -1.199 1.00 35.66 190 GLY A O 1
ATOM 1585 N N . SER A 1 191 ? 6.141 -56.012 -1.976 1.00 38.62 191 SER A N 1
ATOM 1586 C CA . SER A 1 191 ? 4.966 -56.210 -2.825 1.00 38.62 191 SER A CA 1
ATOM 1587 C C . SER A 1 191 ? 3.668 -56.317 -2.013 1.00 38.62 191 SER A C 1
ATOM 1589 O O . SER A 1 191 ? 3.466 -57.283 -1.282 1.00 38.62 191 SER A O 1
ATOM 1591 N N . THR A 1 192 ? 2.740 -55.377 -2.216 1.00 36.72 192 THR A N 1
ATOM 1592 C CA . THR A 1 192 ? 1.300 -55.599 -1.988 1.00 36.72 192 THR A CA 1
ATOM 1593 C C . THR A 1 192 ? 0.560 -55.287 -3.287 1.00 36.72 192 THR A C 1
ATOM 1595 O O . THR A 1 192 ? 0.196 -54.140 -3.545 1.00 36.72 192 THR A O 1
ATOM 1598 N N . SER A 1 193 ? 0.370 -56.287 -4.149 1.00 39.34 193 SER A N 1
ATOM 1599 C CA . SER A 1 193 ? -0.423 -56.148 -5.373 1.00 39.34 193 SER A CA 1
ATOM 1600 C C . SER A 1 193 ? -1.882 -56.541 -5.119 1.00 39.34 193 SER A C 1
ATOM 1602 O O . SER A 1 193 ? -2.202 -57.651 -4.701 1.00 39.34 193 SER A O 1
ATOM 1604 N N . ARG A 1 194 ? -2.787 -55.589 -5.374 1.00 36.16 194 ARG A N 1
ATOM 1605 C CA . ARG A 1 194 ? -4.232 -55.819 -5.515 1.00 36.16 194 ARG A CA 1
ATOM 1606 C C . ARG A 1 194 ? -4.512 -56.511 -6.854 1.00 36.16 194 ARG A C 1
ATOM 1608 O O . ARG A 1 194 ? -3.917 -56.173 -7.872 1.00 36.16 194 ARG A O 1
ATOM 1615 N N . SER A 1 195 ? -5.444 -57.457 -6.822 1.00 36.12 195 SER A N 1
ATOM 1616 C CA . SER A 1 195 ? -5.872 -58.342 -7.909 1.00 36.12 195 SER A CA 1
ATOM 1617 C C . SER A 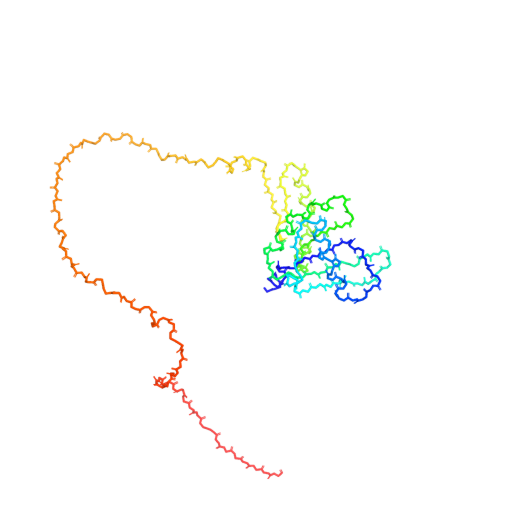1 195 ? -6.373 -57.629 -9.174 1.00 36.12 195 SER A C 1
ATOM 1619 O O . SER A 1 195 ? -7.212 -56.731 -9.089 1.00 36.12 195 SER A O 1
ATOM 1621 N N . LEU A 1 196 ? -5.962 -58.136 -10.341 1.00 34.62 196 LEU A N 1
ATOM 1622 C CA . LEU A 1 196 ? -6.596 -57.895 -11.640 1.00 34.62 196 LEU A CA 1
ATOM 1623 C C . LEU A 1 196 ? -7.758 -58.876 -11.846 1.00 34.62 196 LEU A C 1
ATOM 1625 O O . LEU A 1 196 ? -7.597 -60.079 -11.643 1.00 34.62 196 LEU A O 1
ATOM 1629 N N . ARG A 1 197 ? -8.906 -58.373 -12.311 1.00 33.72 197 ARG A N 1
ATOM 1630 C CA . ARG A 1 197 ? -9.961 -59.186 -12.928 1.00 33.72 197 ARG A CA 1
ATOM 1631 C C . ARG A 1 197 ? -9.970 -58.877 -14.421 1.00 33.72 197 ARG A C 1
ATOM 1633 O O . ARG A 1 197 ? -10.195 -57.739 -14.821 1.00 33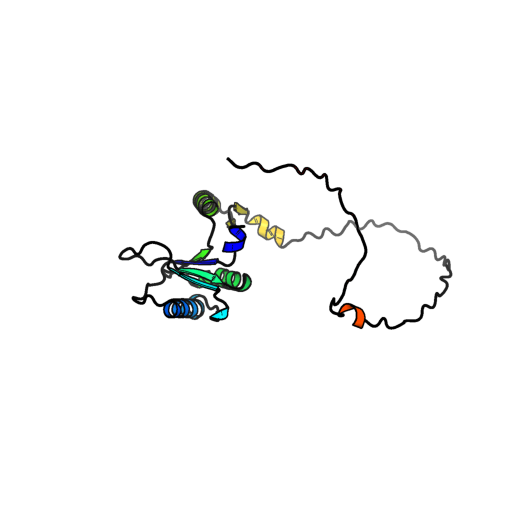.72 197 ARG A O 1
ATOM 1640 N N . SER A 1 198 ? -9.668 -59.897 -15.213 1.00 35.94 198 SER A N 1
ATOM 1641 C CA . SER A 1 198 ? -9.683 -59.900 -16.671 1.00 35.94 198 SER A CA 1
ATOM 1642 C C . SER A 1 198 ? -11.112 -59.923 -17.222 1.00 35.94 198 SER A C 1
ATOM 1644 O O . SER A 1 198 ? -12.008 -60.555 -16.663 1.00 35.94 198 SER A O 1
ATOM 1646 N N . GLY A 1 199 ? -11.298 -59.258 -18.359 1.00 34.03 199 GLY A N 1
ATOM 1647 C CA . GLY A 1 199 ? -12.467 -59.378 -19.220 1.00 34.03 199 GLY A CA 1
ATOM 1648 C C . GLY A 1 199 ? -12.064 -59.016 -20.645 1.00 34.03 199 GLY A C 1
ATOM 1649 O O . GLY A 1 199 ? -11.962 -57.841 -20.978 1.00 34.03 199 GLY A O 1
ATOM 1650 N N . SER A 1 200 ? -11.794 -60.030 -21.468 1.00 36.34 200 SER A N 1
ATOM 1651 C CA . SER A 1 200 ? -11.561 -59.901 -22.909 1.00 36.34 200 SER A CA 1
ATOM 1652 C C . SER A 1 200 ? -12.626 -60.685 -23.665 1.00 36.34 200 SER A C 1
ATOM 1654 O O . SER A 1 200 ? -12.823 -61.868 -23.404 1.00 36.34 200 SER A O 1
ATOM 1656 N N . SER A 1 201 ? -13.294 -60.031 -24.610 1.00 38.94 201 SER A N 1
ATOM 1657 C CA . SER A 1 201 ? -13.833 -60.565 -25.876 1.00 38.94 201 SER A CA 1
ATOM 1658 C C . SER A 1 201 ? -14.704 -59.465 -26.493 1.00 38.94 201 SER A C 1
ATOM 1660 O O . SER A 1 201 ? -15.337 -58.718 -25.762 1.00 38.94 201 SER A O 1
ATOM 1662 N N . LYS A 1 202 ? -14.819 -59.254 -27.799 1.00 40.50 202 LYS A N 1
ATOM 1663 C CA . LYS A 1 202 ? -14.143 -59.692 -29.026 1.00 40.50 202 LYS A CA 1
ATOM 1664 C C . LYS A 1 202 ? -14.648 -58.699 -30.095 1.00 40.50 202 LYS A C 1
ATOM 1666 O O . LYS A 1 202 ? -15.721 -58.121 -29.954 1.00 40.50 202 LYS A O 1
ATOM 1671 N N . THR A 1 203 ? -13.850 -58.515 -31.131 1.00 41.81 203 THR A N 1
ATOM 1672 C CA . THR A 1 203 ? -14.124 -57.802 -32.385 1.00 41.81 203 THR A CA 1
ATOM 1673 C C . THR A 1 203 ? -15.357 -58.312 -33.143 1.00 41.81 203 THR A C 1
ATOM 1675 O O . THR A 1 203 ? -15.642 -59.507 -33.091 1.00 41.81 203 THR A O 1
ATOM 1678 N N . ALA A 1 204 ? -15.994 -57.437 -33.934 1.00 42.88 204 ALA A N 1
ATOM 1679 C CA . ALA A 1 204 ? -16.521 -57.766 -35.266 1.00 42.88 204 ALA A CA 1
ATOM 1680 C C . ALA A 1 204 ? -16.806 -56.485 -36.079 1.00 42.88 204 ALA A C 1
ATOM 1682 O O . ALA A 1 204 ? -17.585 -55.634 -35.657 1.00 42.88 204 ALA A O 1
ATOM 1683 N N . GLU A 1 205 ? -16.156 -56.376 -37.238 1.00 40.56 205 GLU A N 1
ATOM 1684 C CA . GLU A 1 205 ? -16.522 -55.494 -38.351 1.00 40.56 205 GLU A CA 1
ATOM 1685 C C . GLU A 1 205 ? -17.853 -55.942 -38.975 1.00 40.56 205 GLU A C 1
ATOM 1687 O O . GLU A 1 205 ? -18.012 -57.127 -39.280 1.00 40.56 205 GLU A O 1
ATOM 1692 N N . LYS A 1 206 ? -18.769 -55.002 -39.220 1.00 44.41 206 LYS A N 1
ATOM 1693 C CA . LYS A 1 206 ? -19.258 -54.589 -40.550 1.00 44.41 206 LYS A CA 1
ATOM 1694 C C . LYS A 1 206 ? -20.288 -53.475 -40.407 1.00 44.41 206 LYS A C 1
ATOM 1696 O O . LYS A 1 206 ? -21.125 -53.573 -39.485 1.00 44.41 206 LYS A O 1
#

pLDDT: mean 77.46, std 24.21, range [33.72, 98.25]

Nearest PDB structures (foldseek):
  3lqv-assembly1_A  TM=5.370E-01  e=1.069E-02  Homo sapiens
  2f9d-assembly1_A  TM=5.373E-01  e=1.679E-02  Homo sapiens
  4pkd-assembly1_B  TM=5.016E-01  e=1.679E-02  Sus scrofa
  5lxy-assembly5_I  TM=5.975E-01  e=4.713E-02  Homo sapiens
  2f9j-assembly2_B  TM=4.957E-01  e=2.038E-02  Homo sapiens

Radius of gyration: 33.27 Å; Cα contacts (8 Å, |Δi|>4): 189; chains: 1; bounding box: 52×76×103 Å

Solvent-accessible surface area (backbone atoms only — not comparable to 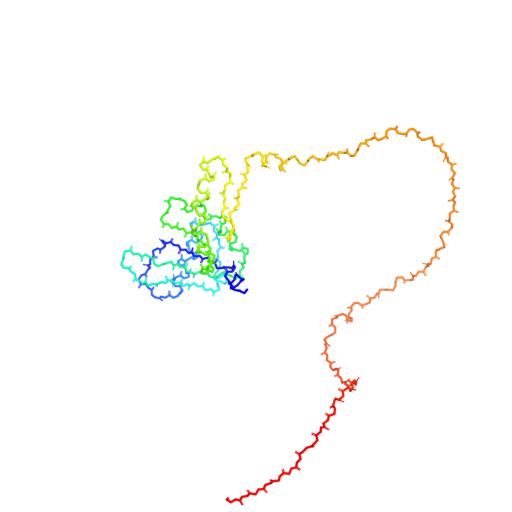full-atom values): 13455 Å² total; per-residue (Å²): 108,73,67,64,74,30,63,27,28,36,31,40,35,53,53,82,75,68,100,63,90,52,64,64,63,52,47,51,52,51,39,50,44,31,41,71,59,43,70,40,91,62,56,75,86,45,46,72,46,74,43,77,44,83,73,92,49,88,101,50,50,48,33,34,43,34,33,38,70,43,56,67,58,45,52,53,51,67,69,30,46,69,61,34,66,94,54,81,36,51,76,46,76,52,64,59,71,68,43,48,53,47,40,60,66,44,47,61,62,35,49,55,38,39,74,73,68,30,52,46,49,74,56,83,73,40,80,46,75,42,59,71,66,57,61,62,50,70,74,50,75,78,75,73,72,77,82,83,78,88,71,94,74,83,91,77,92,78,91,80,87,77,87,78,78,84,79,90,71,82,87,71,82,77,76,67,72,74,80,73,64,77,92,74,83,87,77,87,89,83,90,81,82,81,85,86,83,88,86,87,87,79,90,81,93,132

Organism: NCBI:txid156445